Protein AF-A0A534M6B3-F1 (afdb_monomer)

Radius of gyration: 21.17 Å; Cα contacts (8 Å, |Δi|>4): 382; chains: 1; bounding box: 53×39×56 Å

Solvent-accessible surface area (backbone atoms only — not comparable to full-atom values): 13184 Å² total; per-residue (Å²): 133,86,75,74,69,37,34,50,66,56,49,14,69,74,69,74,45,57,53,71,58,40,48,52,49,54,53,49,34,41,75,68,52,32,29,38,77,79,41,63,92,77,74,75,38,21,39,31,67,26,76,58,22,45,50,52,47,42,51,44,57,74,76,35,62,90,62,85,65,75,51,28,28,32,27,44,58,58,50,44,52,33,50,50,38,28,72,78,66,36,57,68,60,22,43,52,37,36,43,72,40,74,40,61,71,92,75,67,43,49,85,38,81,38,58,37,68,39,55,52,47,31,46,52,49,48,34,74,72,72,35,86,83,79,32,56,54,42,15,51,48,27,23,71,42,30,72,72,38,66,55,50,42,59,54,62,73,64,76,63,57,67,66,60,52,48,65,46,38,44,69,36,46,63,72,44,26,82,51,48,46,60,46,62,50,74,52,97,52,35,32,45,36,35,40,29,82,57,94,81,46,72,54,56,53,27,29,50,50,12,32,56,48,15,48,35,53,75,69,73,46,69,66,51,70,46,80,76,38,38,49,94,77,72,39,89,27,37,25,35,38,39,39,87

Secondary structure (DSSP, 8-state):
-PPPPB-HHHHHHHHT--HHHHHHHHHHHHHTTSEEEEE-SSSS-EEEE-HHHHHHHHHHHHSSTT-----EEEHHHHHHHHHHHHHHS-HHHHHHHHHHTT--GGG--SS-EEEHHHHHHHHHHHHHHH--SSSHHHHHHHHHHGGG-HHHHHHHTT---HHHHHHTHHHHHHHHBSSSEEEEEEETTEEEEEEESS---HHHHHHHHHHHHHHHHHTT---EEEE---GGGT-SSEEEEEE-

Structure (mmCIF, N/CA/C/O backbone):
data_AF-A0A534M6B3-F1
#
_entry.id   AF-A0A534M6B3-F1
#
loop_
_atom_site.group_PDB
_atom_site.id
_atom_site.type_symbol
_atom_site.label_atom_id
_atom_site.label_alt_id
_atom_site.label_comp_id
_atom_site.label_asym_id
_atom_site.label_entity_id
_atom_site.label_seq_id
_atom_site.pdbx_PDB_ins_code
_atom_site.Cartn_x
_atom_site.Cartn_y
_atom_site.Cartn_z
_atom_site.occupancy
_atom_site.B_iso_or_equiv
_atom_site.auth_seq_id
_atom_site.auth_comp_id
_atom_site.auth_asym_id
_atom_site.auth_atom_id
_atom_site.pdbx_PDB_model_num
ATOM 1 N N . MET A 1 1 ? 3.668 -14.394 -32.324 1.00 55.78 1 MET A N 1
ATOM 2 C CA . MET A 1 1 ? 4.994 -14.707 -32.906 1.00 55.78 1 MET A CA 1
ATOM 3 C C . MET A 1 1 ? 5.994 -13.650 -32.455 1.00 55.78 1 MET A C 1
ATOM 5 O O . MET A 1 1 ? 5.747 -12.472 -32.694 1.00 55.78 1 MET A O 1
ATOM 9 N N . ILE A 1 2 ? 7.081 -14.044 -31.784 1.00 61.91 2 ILE A N 1
ATOM 10 C CA . ILE A 1 2 ? 8.147 -13.111 -31.384 1.00 61.91 2 ILE A CA 1
ATOM 11 C C . ILE A 1 2 ? 8.989 -12.802 -32.629 1.00 61.91 2 ILE A C 1
ATOM 13 O O . ILE A 1 2 ? 9.503 -13.733 -33.251 1.00 61.91 2 ILE A O 1
ATOM 17 N N . PRO A 1 3 ? 9.111 -11.532 -33.047 1.00 67.06 3 PRO A N 1
ATOM 18 C CA . PRO A 1 3 ? 9.899 -11.189 -34.221 1.00 67.06 3 PRO A CA 1
ATOM 19 C C . PRO A 1 3 ? 11.386 -11.500 -33.991 1.00 67.06 3 PRO A C 1
ATOM 21 O O . PRO A 1 3 ? 11.904 -11.314 -32.892 1.00 67.06 3 PRO A O 1
ATOM 24 N N . GLY A 1 4 ? 12.077 -11.935 -35.051 1.00 78.06 4 GLY A N 1
ATOM 25 C CA . GLY A 1 4 ? 13.521 -12.198 -35.017 1.00 78.06 4 GLY A CA 1
ATOM 26 C C . GLY A 1 4 ? 14.361 -10.966 -34.638 1.00 78.06 4 GLY A C 1
ATOM 27 O O . GLY A 1 4 ? 13.822 -9.856 -34.583 1.00 78.06 4 GLY A O 1
ATOM 28 N N . PRO A 1 5 ? 15.678 -11.136 -34.411 1.00 88.31 5 PRO A N 1
ATOM 29 C CA . PRO A 1 5 ? 16.528 -10.145 -33.751 1.00 88.31 5 PRO A CA 1
ATOM 30 C C . PRO A 1 5 ? 16.392 -8.724 -34.320 1.00 88.31 5 PRO A C 1
ATOM 32 O O . PRO A 1 5 ? 16.422 -8.522 -35.537 1.00 88.31 5 PRO A O 1
ATOM 35 N N . LYS A 1 6 ? 16.263 -7.721 -33.441 1.00 89.50 6 LYS A N 1
ATOM 36 C CA . LYS A 1 6 ? 16.068 -6.309 -33.819 1.00 89.50 6 LYS A CA 1
ATOM 37 C C . LYS A 1 6 ? 17.095 -5.387 -33.182 1.00 89.50 6 LYS A C 1
ATOM 39 O O . LYS A 1 6 ? 17.545 -5.588 -32.056 1.00 89.50 6 LYS A O 1
ATOM 44 N N . THR A 1 7 ? 17.418 -4.311 -33.889 1.00 90.38 7 THR A N 1
ATOM 45 C CA . THR A 1 7 ? 18.151 -3.175 -33.321 1.00 90.38 7 THR A CA 1
ATOM 46 C C . THR A 1 7 ? 17.225 -2.288 -32.481 1.00 90.38 7 THR A C 1
ATOM 48 O O . THR A 1 7 ? 16.027 -2.218 -32.771 1.00 90.38 7 THR A O 1
ATOM 51 N N . PRO A 1 8 ? 17.750 -1.517 -31.507 1.00 90.00 8 PRO A N 1
ATOM 52 C CA . PRO A 1 8 ? 16.949 -0.554 -30.748 1.00 90.00 8 PRO A CA 1
ATOM 53 C C . PRO A 1 8 ? 16.168 0.432 -31.632 1.00 90.00 8 PRO A C 1
ATOM 55 O O . PRO A 1 8 ? 15.038 0.780 -31.311 1.00 90.00 8 PRO A O 1
ATOM 58 N N . MET A 1 9 ? 16.731 0.840 -32.776 1.00 89.94 9 MET A N 1
ATOM 59 C CA . MET A 1 9 ? 16.051 1.723 -33.733 1.00 89.94 9 MET A CA 1
ATOM 60 C C . MET A 1 9 ? 14.851 1.041 -34.401 1.00 89.94 9 MET A C 1
ATOM 62 O O . MET A 1 9 ? 13.798 1.651 -34.560 1.00 89.94 9 MET A O 1
ATOM 66 N N . GLN A 1 10 ? 14.990 -0.233 -34.779 1.00 89.56 10 GLN A N 1
ATOM 67 C CA . GLN A 1 10 ? 13.881 -0.999 -35.350 1.00 89.56 10 GLN A CA 1
ATOM 68 C C . GLN A 1 10 ? 12.770 -1.213 -34.318 1.00 89.56 10 GLN A C 1
ATOM 70 O O . GLN A 1 10 ? 11.604 -1.036 -34.655 1.00 89.56 10 GLN A O 1
ATOM 75 N N . VAL A 1 11 ? 13.126 -1.514 -33.064 1.00 88.56 11 VAL A N 1
ATOM 76 C CA . VAL A 1 11 ? 12.157 -1.645 -31.964 1.00 88.56 11 VAL A CA 1
ATOM 77 C C . VAL A 1 11 ? 11.442 -0.316 -31.710 1.00 88.56 11 VAL A C 1
ATOM 79 O O . VAL A 1 11 ? 10.218 -0.296 -31.627 1.00 88.56 11 VAL A O 1
ATOM 82 N N . ALA A 1 12 ? 12.167 0.805 -31.659 1.00 88.31 12 ALA A N 1
ATOM 83 C CA . ALA A 1 12 ? 11.584 2.143 -31.526 1.00 88.31 12 ALA A CA 1
ATOM 84 C C . ALA A 1 12 ? 10.581 2.446 -32.645 1.00 88.31 12 ALA A C 1
ATOM 86 O O . ALA A 1 12 ? 9.448 2.833 -32.374 1.00 88.31 12 ALA A O 1
ATOM 87 N N . LYS A 1 13 ? 10.957 2.177 -33.903 1.00 89.69 13 LYS A N 1
ATOM 88 C CA . LYS A 1 13 ? 10.075 2.387 -35.058 1.00 89.69 13 LYS A CA 1
ATOM 89 C C . LYS A 1 13 ? 8.815 1.519 -34.996 1.00 89.69 13 LYS A C 1
ATOM 91 O O . LYS A 1 13 ? 7.746 1.990 -35.357 1.00 89.69 13 LYS A O 1
ATOM 96 N N . GLN A 1 14 ? 8.939 0.266 -34.562 1.00 85.81 14 GLN A N 1
ATOM 97 C CA . GLN A 1 14 ? 7.811 -0.669 -34.487 1.00 85.81 14 GLN A CA 1
ATOM 98 C C . GLN A 1 14 ? 6.872 -0.395 -33.307 1.00 85.81 14 GLN A C 1
ATOM 100 O O . GLN A 1 14 ? 5.679 -0.643 -33.416 1.00 85.81 14 GLN A O 1
ATOM 105 N N . THR A 1 15 ? 7.399 0.102 -32.189 1.00 82.62 15 THR A N 1
ATOM 106 C CA . THR A 1 15 ? 6.622 0.345 -30.962 1.00 82.62 15 THR A CA 1
ATOM 107 C C . THR A 1 15 ? 6.121 1.785 -30.841 1.00 82.62 15 THR A C 1
ATOM 109 O O . THR A 1 15 ? 5.315 2.071 -29.963 1.00 82.62 15 THR A O 1
ATOM 112 N N . GLY A 1 16 ? 6.620 2.709 -31.670 1.00 85.38 16 GLY A N 1
ATOM 113 C CA . GLY A 1 16 ? 6.372 4.148 -31.524 1.00 85.38 16 GLY A CA 1
ATOM 114 C C . GLY A 1 16 ? 7.080 4.779 -30.317 1.00 85.38 16 GLY A C 1
ATOM 115 O O . GLY A 1 16 ? 6.865 5.951 -30.023 1.00 85.38 16 GLY A O 1
ATOM 116 N N . LEU A 1 17 ? 7.929 4.030 -29.604 1.00 84.81 17 LEU A N 1
ATOM 117 C CA . LEU A 1 17 ? 8.641 4.520 -28.426 1.00 84.81 17 LEU A CA 1
ATOM 118 C C . LEU A 1 17 ? 9.899 5.304 -28.813 1.00 84.81 17 LEU A C 1
ATOM 120 O O . LEU A 1 17 ? 10.634 4.938 -29.730 1.00 84.81 17 LEU A O 1
ATOM 124 N N . HIS A 1 18 ? 10.219 6.342 -28.037 1.00 89.12 18 HIS A N 1
ATOM 125 C CA . HIS A 1 18 ? 11.474 7.073 -28.197 1.00 89.12 18 HIS A CA 1
ATOM 126 C C . HIS A 1 18 ? 12.699 6.175 -27.944 1.00 89.12 18 HIS A C 1
ATOM 128 O O . HIS A 1 18 ? 12.762 5.420 -26.970 1.00 89.12 18 HIS A O 1
ATOM 134 N N . LEU A 1 19 ? 13.724 6.314 -28.792 1.00 87.31 19 LEU A N 1
ATOM 135 C CA . LEU A 1 19 ? 14.941 5.495 -28.760 1.00 87.31 19 LEU A CA 1
ATOM 136 C C . LEU A 1 19 ? 15.653 5.437 -27.387 1.00 87.31 19 LEU A C 1
ATOM 138 O O . LEU A 1 19 ? 16.121 4.352 -27.022 1.00 87.31 19 LEU A O 1
ATOM 142 N N . PRO A 1 20 ? 15.739 6.527 -26.593 1.00 88.88 20 PRO A N 1
ATOM 143 C CA . PRO A 1 20 ? 16.308 6.462 -25.247 1.00 88.88 20 PRO A CA 1
ATOM 144 C C . PRO A 1 20 ? 15.525 5.543 -24.300 1.00 88.88 20 PRO A C 1
ATOM 146 O O . PRO A 1 20 ? 16.139 4.807 -23.527 1.00 88.88 20 PRO A O 1
ATOM 149 N N . HIS A 1 21 ? 14.189 5.533 -24.384 1.00 81.19 21 HIS A N 1
ATOM 150 C CA . HIS A 1 21 ? 13.347 4.635 -23.588 1.00 81.19 21 HIS A CA 1
ATOM 151 C C . HIS A 1 21 ? 13.562 3.188 -24.007 1.00 81.19 21 HIS A C 1
ATOM 153 O O . HIS A 1 21 ? 13.855 2.351 -23.160 1.00 81.19 21 HIS A O 1
ATOM 159 N N . VAL A 1 22 ? 13.552 2.916 -25.314 1.00 88.69 22 VAL A N 1
ATOM 160 C CA . VAL A 1 22 ? 13.826 1.575 -25.848 1.00 88.69 22 VAL A CA 1
ATOM 161 C C . VAL A 1 22 ? 15.192 1.065 -25.396 1.00 88.69 22 VAL A C 1
ATOM 163 O O . VAL A 1 22 ? 15.312 -0.063 -24.930 1.00 88.69 22 VAL A O 1
ATOM 166 N N . SER A 1 23 ? 16.225 1.905 -25.461 1.00 88.56 23 SER A N 1
ATOM 167 C CA . SER A 1 23 ? 17.580 1.525 -25.043 1.00 88.56 23 SER A CA 1
ATOM 168 C C . SER A 1 23 ? 17.660 1.218 -23.545 1.00 88.56 23 SER A C 1
ATOM 170 O O . SER A 1 23 ? 18.312 0.250 -23.146 1.00 88.56 23 SER A O 1
ATOM 172 N N . ARG A 1 24 ? 16.976 2.012 -22.709 1.00 85.75 24 ARG A N 1
ATOM 173 C CA . ARG A 1 24 ? 16.903 1.797 -21.258 1.00 85.75 24 ARG A CA 1
ATOM 174 C C . ARG A 1 24 ? 16.163 0.502 -20.926 1.00 85.75 24 ARG A C 1
ATOM 176 O O . ARG A 1 24 ? 16.678 -0.296 -20.144 1.00 85.75 24 ARG A O 1
ATOM 183 N N . THR A 1 25 ? 15.011 0.278 -21.552 1.00 88.44 25 THR A N 1
ATOM 184 C CA . THR A 1 25 ? 14.187 -0.920 -21.365 1.00 88.44 25 THR A CA 1
ATOM 185 C C . THR A 1 25 ? 14.919 -2.176 -21.827 1.00 88.44 25 THR A C 1
ATOM 187 O O . THR A 1 25 ? 14.999 -3.131 -21.067 1.00 88.44 25 THR A O 1
ATOM 190 N N . LEU A 1 26 ? 15.559 -2.171 -23.001 1.00 90.81 26 LEU A N 1
ATOM 191 C CA . LEU A 1 26 ? 16.388 -3.297 -23.453 1.00 90.81 26 LEU A CA 1
ATOM 192 C C . LEU A 1 26 ? 17.549 -3.580 -22.490 1.00 90.81 26 LEU A C 1
ATOM 194 O O . LEU A 1 26 ? 17.908 -4.732 -22.271 1.00 90.81 26 LEU A O 1
ATOM 198 N N . GLY A 1 27 ? 18.128 -2.541 -21.882 1.00 89.00 27 GLY A N 1
ATOM 199 C CA . GLY A 1 27 ? 19.133 -2.701 -20.834 1.00 89.00 27 GLY A CA 1
ATOM 200 C C . GLY A 1 27 ? 18.586 -3.355 -19.563 1.00 89.00 27 GLY A C 1
ATOM 201 O O . GLY A 1 27 ? 19.293 -4.147 -18.949 1.00 89.00 27 GLY A O 1
ATOM 202 N N . GLN A 1 28 ? 17.352 -3.036 -19.167 1.00 88.44 28 GLN A N 1
ATOM 203 C CA . GLN A 1 28 ? 16.672 -3.668 -18.032 1.00 88.44 28 GLN A CA 1
ATOM 204 C C . GLN A 1 28 ? 16.336 -5.129 -18.328 1.00 88.44 28 GLN A C 1
ATOM 206 O O . GLN A 1 28 ? 16.726 -5.993 -17.554 1.00 88.44 28 GLN A O 1
ATOM 211 N N . LEU A 1 29 ? 15.704 -5.399 -19.472 1.00 92.00 29 LEU A N 1
ATOM 212 C CA . LEU A 1 29 ? 15.313 -6.749 -19.886 1.00 92.00 29 LEU A CA 1
ATOM 213 C C . LEU A 1 29 ? 16.516 -7.684 -20.039 1.00 92.00 29 LEU A C 1
ATOM 215 O O . LEU A 1 29 ? 16.421 -8.865 -19.727 1.00 92.00 29 LEU A O 1
ATOM 219 N N . LEU A 1 30 ? 17.661 -7.147 -20.468 1.00 91.25 30 LEU A N 1
ATOM 220 C CA . LEU A 1 30 ? 18.905 -7.906 -20.535 1.00 91.25 30 LEU A CA 1
ATOM 221 C C . LEU A 1 30 ? 19.492 -8.226 -19.156 1.00 91.25 30 LEU A C 1
ATOM 223 O O . LEU A 1 30 ? 20.091 -9.277 -18.983 1.00 91.25 30 LEU A O 1
ATOM 227 N N . ARG A 1 31 ? 19.316 -7.350 -18.159 1.00 89.44 31 ARG A N 1
ATOM 228 C CA . ARG A 1 31 ? 19.729 -7.647 -16.774 1.00 89.44 31 ARG A CA 1
ATOM 229 C C . ARG A 1 31 ? 18.839 -8.685 -16.102 1.00 89.44 31 ARG A C 1
ATOM 231 O O . ARG A 1 31 ? 19.291 -9.337 -15.173 1.00 89.44 31 ARG A O 1
ATOM 238 N N . THR A 1 32 ? 17.594 -8.809 -16.547 1.00 86.31 32 THR A N 1
ATOM 239 C CA . THR A 1 32 ? 16.632 -9.791 -16.034 1.00 86.31 32 THR A CA 1
ATOM 240 C C . THR A 1 32 ? 16.569 -11.054 -16.889 1.00 86.31 32 THR A C 1
ATOM 242 O O . THR A 1 32 ? 15.623 -11.817 -16.748 1.00 86.31 32 THR A O 1
ATOM 245 N N . ASP A 1 33 ? 17.520 -11.240 -17.811 1.00 90.75 33 ASP A N 1
ATOM 246 C CA . ASP A 1 33 ? 17.608 -12.400 -18.705 1.00 90.75 33 ASP A CA 1
ATOM 247 C C . ASP A 1 33 ? 16.346 -12.657 -19.551 1.00 90.75 33 ASP A C 1
ATOM 249 O O . ASP A 1 33 ? 16.063 -13.774 -19.964 1.00 90.75 33 ASP A O 1
ATOM 253 N N . LEU A 1 34 ? 15.562 -11.613 -19.837 1.00 89.81 34 LEU A N 1
ATOM 254 C CA . LEU A 1 34 ? 14.376 -11.690 -20.703 1.00 89.81 34 LEU A CA 1
ATOM 255 C C . LEU A 1 34 ? 14.714 -11.404 -22.170 1.00 89.81 34 LEU A C 1
ATOM 257 O O . LEU A 1 34 ? 13.947 -11.720 -23.078 1.00 89.81 34 LEU A O 1
ATOM 261 N N . VAL A 1 35 ? 15.851 -10.760 -22.415 1.00 92.19 35 VAL A N 1
ATOM 262 C CA . VAL A 1 35 ? 16.344 -10.426 -23.750 1.00 92.19 35 VAL A CA 1
ATOM 263 C C . VAL A 1 35 ? 17.848 -10.649 -23.779 1.00 92.19 35 VAL A C 1
ATOM 265 O O . VAL A 1 35 ? 18.567 -10.196 -22.894 1.00 92.19 35 VAL A O 1
ATOM 268 N N . GLU A 1 36 ? 18.340 -11.258 -24.844 1.00 91.19 36 GLU A N 1
ATOM 269 C CA . GLU A 1 36 ? 19.759 -11.503 -25.069 1.00 91.19 36 GLU A CA 1
ATOM 270 C C . GLU A 1 36 ? 20.314 -10.648 -26.213 1.00 91.19 36 GLU A C 1
ATOM 272 O O . GLU A 1 36 ? 19.589 -10.156 -27.086 1.00 91.19 36 GLU A O 1
ATOM 277 N N . ARG A 1 37 ? 21.636 -10.449 -26.204 1.00 89.56 37 ARG A N 1
ATOM 278 C CA . ARG A 1 37 ? 22.361 -9.838 -27.324 1.00 89.56 37 ARG A CA 1
ATOM 279 C C . ARG A 1 37 ? 22.837 -10.939 -28.250 1.00 89.56 37 ARG A C 1
ATOM 281 O O . ARG A 1 37 ? 23.732 -11.691 -27.890 1.00 89.56 37 ARG A O 1
ATOM 288 N N . VAL A 1 38 ? 22.294 -10.958 -29.458 1.00 84.38 38 VAL A N 1
ATOM 289 C CA . VAL A 1 38 ? 22.609 -11.989 -30.455 1.00 84.38 38 VAL A CA 1
ATOM 290 C C . VAL A 1 38 ? 23.781 -11.565 -31.346 1.00 84.38 38 VAL A C 1
ATOM 292 O O . VAL A 1 38 ? 24.495 -12.408 -31.875 1.00 84.38 38 VAL A O 1
ATOM 295 N N . ALA A 1 39 ? 24.022 -10.254 -31.504 1.00 74.69 39 ALA A N 1
ATOM 296 C CA . ALA A 1 39 ? 25.175 -9.746 -32.253 1.00 74.69 39 ALA A CA 1
ATOM 297 C C . ALA A 1 39 ? 25.536 -8.281 -31.931 1.00 74.69 39 ALA A C 1
ATOM 299 O O . ALA A 1 39 ? 24.681 -7.480 -31.539 1.00 74.69 39 ALA A O 1
ATOM 300 N N . GLY A 1 40 ? 26.801 -7.923 -32.201 1.00 63.38 40 GLY A N 1
ATOM 301 C CA . GLY A 1 40 ? 27.324 -6.550 -32.237 1.00 63.38 40 GLY 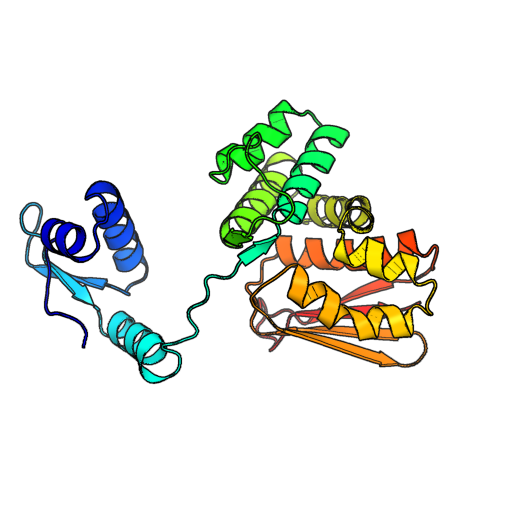A CA 1
ATOM 302 C C . GLY A 1 40 ? 27.816 -5.994 -30.890 1.00 63.38 40 GLY A C 1
ATOM 303 O O . GLY A 1 40 ? 27.194 -6.186 -29.849 1.00 63.38 40 GLY A O 1
ATOM 304 N N . GLN A 1 41 ? 28.927 -5.240 -30.900 1.00 56.97 41 GLN A N 1
ATOM 305 C CA . GLN A 1 41 ? 29.516 -4.678 -29.671 1.00 56.97 41 GLN A CA 1
ATOM 306 C C . GLN A 1 41 ? 28.994 -3.273 -29.299 1.00 56.97 41 GLN A C 1
ATOM 308 O O . GLN A 1 41 ? 28.759 -2.993 -28.117 1.00 56.97 41 GLN A O 1
ATOM 313 N N . ARG A 1 42 ? 28.744 -2.371 -30.268 1.00 56.53 42 ARG A N 1
ATOM 314 C CA . ARG A 1 42 ? 28.377 -0.962 -29.968 1.00 56.53 42 ARG A CA 1
ATOM 315 C C . ARG A 1 42 ? 27.357 -0.333 -30.930 1.00 56.53 42 ARG A C 1
ATOM 317 O O . ARG A 1 42 ? 26.297 0.084 -30.473 1.00 56.53 42 ARG A O 1
ATOM 324 N N . ARG A 1 43 ? 27.622 -0.309 -32.241 1.00 56.34 43 ARG A N 1
ATOM 325 C CA . ARG A 1 43 ? 26.649 0.052 -33.297 1.00 56.34 43 ARG A CA 1
ATOM 326 C C . ARG A 1 43 ? 26.067 -1.234 -33.891 1.00 56.34 43 ARG A C 1
ATOM 328 O O . ARG A 1 43 ? 26.806 -2.194 -34.066 1.00 56.34 43 ARG A O 1
ATOM 335 N N . GLY A 1 44 ? 24.760 -1.265 -34.158 1.00 65.62 44 GLY A N 1
ATOM 336 C CA . GLY A 1 44 ? 24.100 -2.452 -34.723 1.00 65.62 44 GLY A CA 1
ATOM 337 C C . GLY A 1 44 ? 23.855 -3.594 -33.729 1.00 65.62 44 GLY A C 1
ATOM 338 O O . GLY A 1 44 ? 23.780 -4.741 -34.150 1.00 65.62 44 GLY A O 1
ATOM 339 N N . ARG A 1 45 ? 23.738 -3.303 -32.421 1.00 82.31 45 ARG A N 1
ATOM 340 C CA . ARG A 1 45 ? 23.370 -4.323 -31.422 1.00 82.31 45 ARG A CA 1
ATOM 341 C C . ARG A 1 45 ? 22.021 -4.935 -31.775 1.00 82.31 45 ARG A C 1
ATOM 343 O O . ARG A 1 45 ? 21.041 -4.197 -31.888 1.00 82.31 45 ARG A O 1
ATOM 350 N N . LEU A 1 46 ? 21.992 -6.253 -31.913 1.00 88.19 46 LEU A N 1
ATOM 351 C CA . LEU A 1 46 ? 20.777 -7.020 -32.145 1.00 88.19 46 LEU A CA 1
ATOM 352 C C . LEU A 1 46 ? 20.337 -7.682 -30.847 1.00 88.19 46 LEU A C 1
ATOM 354 O O . LEU A 1 46 ? 21.124 -8.355 -30.181 1.00 88.19 46 LEU A O 1
ATOM 358 N N . TYR A 1 47 ? 19.074 -7.465 -30.513 1.00 89.88 47 TYR A N 1
ATOM 359 C CA . TYR A 1 47 ? 18.416 -8.012 -29.342 1.00 89.88 47 TYR A CA 1
ATOM 360 C C . TYR A 1 47 ? 17.357 -9.017 -29.787 1.00 89.88 47 TYR A C 1
ATOM 362 O O . TYR A 1 47 ? 16.617 -8.742 -30.736 1.00 89.88 47 TYR A O 1
ATOM 370 N N . ALA A 1 48 ? 17.280 -10.152 -29.100 1.00 90.81 48 ALA A N 1
ATOM 371 C CA . ALA A 1 48 ? 16.216 -11.139 -29.258 1.00 90.81 48 ALA A CA 1
ATOM 372 C C . ALA A 1 48 ? 15.711 -11.591 -27.887 1.00 90.81 48 ALA A C 1
ATOM 374 O O . ALA A 1 48 ? 16.396 -11.408 -26.884 1.00 90.81 48 ALA A O 1
ATOM 375 N N . ALA A 1 49 ? 14.506 -12.156 -27.834 1.00 89.56 49 ALA A N 1
ATOM 376 C CA . ALA A 1 49 ? 14.027 -12.787 -26.611 1.00 89.56 49 ALA A CA 1
ATOM 377 C C . ALA A 1 49 ? 14.879 -14.030 -26.312 1.00 89.56 49 ALA A C 1
ATOM 379 O O . ALA A 1 49 ? 15.015 -14.894 -27.181 1.00 89.56 49 ALA A O 1
ATOM 380 N N . SER A 1 50 ?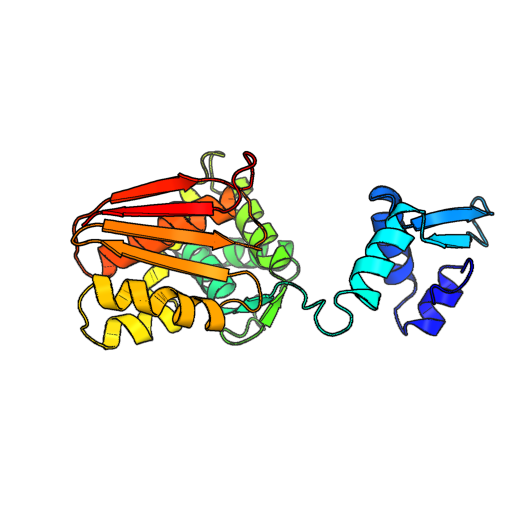 15.417 -14.104 -25.094 1.00 91.00 50 SER A N 1
ATOM 381 C CA . SER A 1 50 ? 16.086 -15.302 -24.570 1.00 91.00 50 SER A CA 1
ATOM 382 C C . SER A 1 50 ? 15.083 -16.450 -24.413 1.00 91.00 50 SER A C 1
ATOM 384 O O . SER A 1 50 ? 13.876 -16.237 -24.521 1.00 91.00 50 SER A O 1
ATOM 386 N N . THR A 1 51 ? 15.537 -17.657 -24.073 1.00 88.31 51 THR A N 1
ATOM 387 C CA . THR A 1 51 ? 14.635 -18.778 -23.745 1.00 88.31 51 THR A CA 1
ATOM 388 C C . THR A 1 51 ? 13.640 -18.413 -22.638 1.00 88.31 51 THR A C 1
ATOM 390 O O . THR A 1 51 ? 12.444 -18.664 -22.780 1.00 88.31 51 THR A O 1
ATOM 393 N N . LEU A 1 52 ? 14.099 -17.746 -21.570 1.00 88.56 52 LEU A N 1
ATOM 394 C CA . LEU A 1 52 ? 13.221 -17.250 -20.506 1.00 88.56 52 LEU A CA 1
ATOM 395 C C . LEU A 1 52 ? 12.264 -16.172 -21.029 1.00 88.56 52 LEU A C 1
ATOM 397 O O . LEU A 1 52 ? 11.075 -16.209 -20.730 1.00 88.56 52 LEU A O 1
ATOM 401 N N . GLY A 1 53 ? 12.749 -15.240 -21.849 1.00 87.56 53 GLY A N 1
ATOM 402 C CA . GLY A 1 53 ? 11.918 -14.220 -22.484 1.00 87.56 53 GLY A CA 1
ATOM 403 C C . GLY A 1 53 ? 10.834 -14.799 -23.391 1.00 87.56 53 GLY A C 1
ATOM 404 O O . GLY A 1 53 ? 9.712 -14.298 -23.396 1.00 87.56 53 GLY A O 1
ATOM 405 N N . GLN A 1 54 ? 11.147 -15.866 -24.128 1.00 87.31 54 GLN A N 1
ATOM 406 C CA . GLN A 1 54 ? 10.201 -16.590 -24.972 1.00 87.31 54 GLN A CA 1
ATOM 407 C C . GLN A 1 54 ? 9.167 -17.338 -24.133 1.00 87.31 54 GLN A C 1
ATOM 409 O O . GLN A 1 54 ? 7.986 -17.250 -24.446 1.00 87.31 54 GLN A O 1
ATOM 414 N N . ALA A 1 55 ? 9.577 -17.997 -23.046 1.00 83.25 55 ALA A N 1
ATOM 415 C CA . ALA A 1 55 ? 8.661 -18.660 -22.118 1.00 83.25 55 ALA A CA 1
ATOM 416 C C . ALA A 1 55 ? 7.730 -17.658 -21.414 1.00 83.25 55 ALA A C 1
ATOM 418 O O . ALA A 1 55 ? 6.523 -17.871 -21.353 1.00 83.25 55 ALA A O 1
ATOM 419 N N . VAL A 1 56 ? 8.268 -16.525 -20.946 1.00 81.62 56 VAL A N 1
ATOM 420 C CA . VAL A 1 56 ? 7.482 -15.440 -20.341 1.00 81.62 56 VAL A CA 1
ATOM 421 C C . VAL A 1 56 ? 6.521 -14.846 -21.364 1.00 81.62 56 VAL A C 1
ATOM 423 O O . VAL A 1 56 ? 5.343 -14.691 -21.069 1.00 81.62 56 VAL A O 1
ATOM 426 N N . PHE A 1 57 ? 6.983 -14.542 -22.578 1.00 79.50 57 PHE A N 1
ATOM 427 C CA . PHE A 1 57 ? 6.104 -14.038 -23.629 1.00 79.50 57 PHE A CA 1
ATOM 428 C C . PHE A 1 57 ? 5.040 -15.065 -24.023 1.00 79.50 57 PHE A C 1
ATOM 430 O O . PHE A 1 57 ? 3.894 -14.676 -24.190 1.00 79.50 57 PHE A O 1
ATOM 437 N N . GLY A 1 58 ? 5.387 -16.348 -24.134 1.00 75.81 58 GLY A N 1
ATOM 438 C CA . GLY A 1 58 ? 4.449 -17.442 -24.390 1.00 75.81 58 GLY A CA 1
ATOM 439 C C . GLY A 1 58 ? 3.377 -17.522 -23.307 1.00 75.81 58 GLY A C 1
ATOM 440 O O . GLY A 1 58 ? 2.199 -17.429 -23.620 1.00 75.81 58 GLY A O 1
ATOM 441 N N . GLY A 1 59 ? 3.757 -17.527 -22.028 1.00 68.75 59 GLY A N 1
ATOM 442 C CA . GLY A 1 59 ? 2.792 -17.483 -20.922 1.00 68.75 59 GLY A CA 1
ATOM 443 C C . GLY A 1 59 ? 1.924 -16.217 -20.923 1.00 68.75 59 GLY A C 1
ATOM 444 O O . GLY A 1 59 ? 0.731 -16.264 -20.630 1.00 68.75 59 GLY A O 1
ATOM 445 N N . LEU A 1 60 ? 2.483 -15.065 -21.306 1.00 68.75 60 LEU A N 1
ATOM 446 C CA . LEU A 1 60 ? 1.722 -13.815 -21.401 1.00 68.75 60 LEU A CA 1
ATOM 447 C C . LEU A 1 60 ? 0.799 -13.768 -22.629 1.00 68.75 60 LEU A C 1
ATOM 449 O O . LEU A 1 60 ? -0.274 -13.184 -22.535 1.00 68.75 60 LEU A O 1
ATOM 453 N N . ALA A 1 61 ? 1.200 -14.347 -23.762 1.00 66.31 61 ALA A N 1
ATOM 454 C CA . ALA A 1 61 ? 0.502 -14.247 -25.043 1.00 66.31 61 ALA A CA 1
ATOM 455 C C . ALA A 1 61 ? -0.466 -15.411 -25.307 1.00 66.31 61 ALA A C 1
ATOM 457 O O . ALA A 1 61 ? -1.508 -15.190 -25.916 1.00 66.31 61 ALA A O 1
ATOM 458 N N . GLU A 1 62 ? -0.139 -16.625 -24.861 1.00 60.16 62 GLU A N 1
ATOM 459 C CA . GLU A 1 62 ? -0.89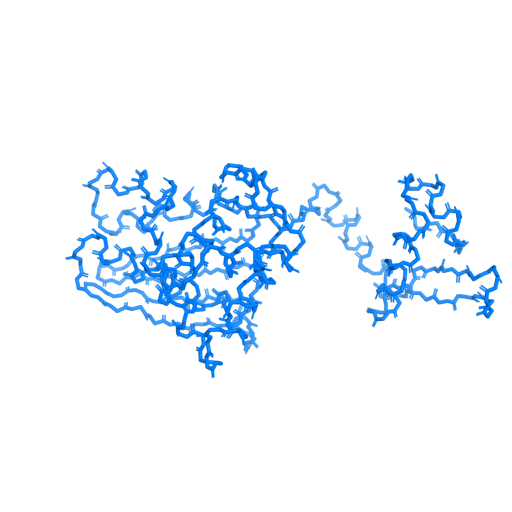7 -17.856 -25.130 1.00 60.16 62 GLU A CA 1
ATOM 460 C C . GLU A 1 62 ? -1.826 -18.233 -23.968 1.00 60.16 62 GLU A C 1
ATOM 462 O O . GLU A 1 62 ? -2.938 -18.691 -24.213 1.00 60.16 62 GLU A O 1
ATOM 467 N N . GLU A 1 63 ? -1.441 -17.974 -22.712 1.00 55.06 63 GLU A N 1
ATOM 468 C CA . GLU A 1 63 ? -2.278 -18.323 -21.549 1.00 55.06 63 GLU A CA 1
ATOM 469 C C . GLU A 1 63 ? -3.091 -17.136 -21.001 1.00 55.06 63 GLU A C 1
ATOM 471 O O . GLU A 1 63 ? -4.087 -17.331 -20.299 1.00 55.06 63 GLU A O 1
ATOM 476 N N . ARG A 1 64 ? -2.675 -15.888 -21.277 1.00 53.78 64 ARG A N 1
ATOM 477 C CA . ARG A 1 64 ? -3.229 -14.674 -20.634 1.00 53.78 64 ARG A CA 1
ATOM 478 C C . ARG A 1 64 ? -3.242 -13.421 -21.522 1.00 53.78 64 ARG A C 1
ATOM 480 O O . ARG A 1 64 ? -3.234 -12.309 -20.986 1.00 53.78 64 ARG A O 1
ATOM 487 N N . GLY A 1 65 ? -3.301 -13.590 -22.848 1.00 44.44 65 GLY A N 1
ATOM 488 C CA . GLY A 1 65 ? -3.158 -12.517 -23.851 1.00 44.44 65 GLY A CA 1
ATOM 489 C C . GLY A 1 65 ? -4.023 -11.268 -23.625 1.00 44.44 65 GLY A C 1
ATOM 490 O O . GLY A 1 65 ? -3.599 -10.162 -23.956 1.00 44.44 65 GLY A O 1
ATOM 491 N N . ASP A 1 66 ? -5.166 -11.415 -22.951 1.00 50.00 66 ASP A N 1
ATOM 492 C CA . ASP A 1 66 ? -6.129 -10.333 -22.713 1.00 50.00 66 ASP A CA 1
ATOM 493 C C . ASP A 1 66 ? -5.979 -9.649 -21.333 1.00 50.00 66 ASP A C 1
ATOM 495 O O . ASP A 1 66 ? -6.752 -8.752 -20.993 1.00 50.00 66 ASP A O 1
ATOM 499 N N . ARG A 1 67 ? -5.029 -10.084 -20.485 1.00 50.91 67 ARG A N 1
ATOM 500 C CA . ARG A 1 67 ? -4.981 -9.730 -19.047 1.00 50.91 67 ARG A CA 1
ATOM 501 C C . ARG A 1 67 ? -3.599 -9.414 -18.472 1.00 50.91 67 ARG A C 1
ATOM 503 O O . ARG A 1 67 ? -3.428 -9.475 -17.253 1.00 50.91 67 ARG A O 1
ATOM 510 N N . VAL A 1 68 ? -2.622 -8.983 -19.272 1.00 54.09 68 VAL A N 1
ATOM 511 C CA . VAL A 1 68 ? -1.432 -8.309 -18.706 1.00 54.09 68 VAL A CA 1
ATOM 512 C C . VAL A 1 68 ? -1.817 -6.890 -18.285 1.00 54.09 68 VAL A C 1
ATOM 514 O O . VAL A 1 68 ? -1.419 -5.887 -18.872 1.00 54.09 68 VAL A O 1
ATOM 517 N N . VAL A 1 69 ? -2.665 -6.809 -17.266 1.00 62.06 69 VAL A N 1
ATOM 518 C CA . VAL A 1 69 ? -3.032 -5.563 -16.618 1.00 62.06 69 VAL A CA 1
ATOM 519 C C . VAL A 1 69 ? -1.865 -5.215 -15.708 1.00 62.06 69 VAL A C 1
ATOM 521 O O . VAL A 1 69 ? -1.572 -5.941 -14.758 1.00 62.06 69 VAL A O 1
ATOM 524 N N . ALA A 1 70 ? -1.158 -4.127 -16.019 1.00 78.31 70 ALA A N 1
ATOM 525 C CA . ALA A 1 70 ? -0.149 -3.612 -15.106 1.00 78.31 70 ALA A CA 1
ATOM 526 C C . ALA A 1 70 ? -0.817 -3.415 -13.732 1.00 78.31 70 ALA A C 1
ATOM 528 O O . ALA A 1 70 ? -1.889 -2.813 -13.697 1.00 78.31 70 ALA A O 1
ATOM 529 N N . PRO A 1 71 ? -0.246 -3.918 -12.625 1.00 88.69 71 PRO A N 1
ATOM 530 C CA . PRO A 1 71 ? -0.803 -3.689 -11.299 1.00 88.69 71 PRO A CA 1
ATOM 531 C C . PRO A 1 71 ? -0.930 -2.191 -11.043 1.00 88.69 71 PRO A C 1
ATOM 533 O O . PRO A 1 71 ? 0.076 -1.478 -11.075 1.00 88.69 71 PRO A O 1
ATOM 536 N N . MET A 1 72 ? -2.150 -1.715 -10.821 1.00 91.75 72 MET A N 1
ATOM 537 C CA . MET A 1 72 ? -2.466 -0.312 -10.584 1.00 91.75 72 MET A CA 1
ATOM 538 C C . MET A 1 72 ? -3.095 -0.128 -9.209 1.00 91.75 72 MET A C 1
ATOM 540 O O . MET A 1 72 ? -3.746 -1.010 -8.650 1.00 91.75 72 MET A O 1
ATOM 544 N N . ILE A 1 73 ? -2.915 1.074 -8.688 1.00 94.75 73 ILE A N 1
ATOM 545 C CA . ILE A 1 73 ? -3.469 1.554 -7.431 1.00 94.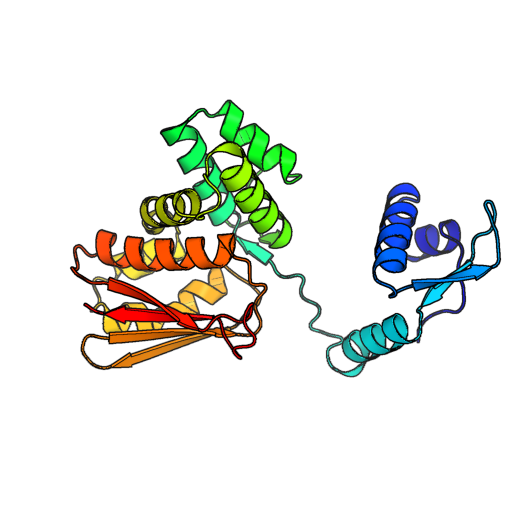75 73 ILE A CA 1
ATOM 546 C C . ILE A 1 73 ? -4.151 2.899 -7.677 1.00 94.75 73 ILE A C 1
ATOM 548 O O . ILE A 1 73 ? -3.730 3.663 -8.555 1.00 94.75 73 ILE A O 1
ATOM 552 N N . ARG A 1 74 ? -5.203 3.204 -6.919 1.00 95.12 74 ARG A N 1
ATOM 553 C CA . ARG A 1 74 ? -5.815 4.536 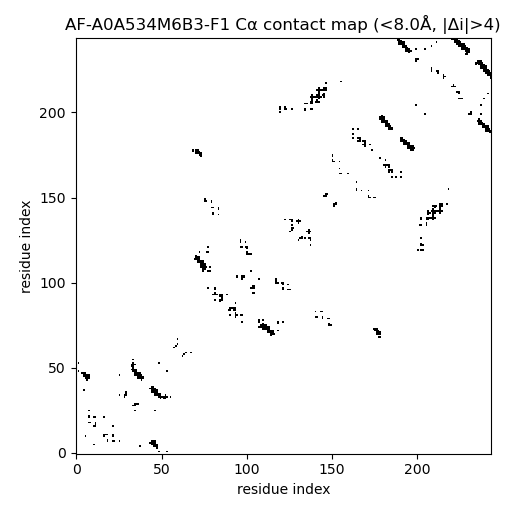-6.945 1.00 95.12 74 ARG A CA 1
ATOM 554 C C . ARG A 1 74 ? -4.872 5.595 -6.387 1.00 95.12 74 ARG A C 1
ATOM 556 O O . ARG A 1 74 ? -4.188 5.377 -5.385 1.00 95.12 74 ARG A O 1
ATOM 563 N N . GLY A 1 75 ? -4.887 6.775 -7.001 1.00 96.06 75 GLY A N 1
ATOM 564 C CA . GLY A 1 75 ? -4.079 7.920 -6.573 1.00 96.06 75 GLY A CA 1
ATOM 565 C C . GLY A 1 75 ? -4.393 8.407 -5.158 1.00 96.06 75 GLY A C 1
ATOM 566 O O . GLY A 1 75 ? -3.547 9.040 -4.534 1.00 96.06 75 GLY A O 1
ATOM 567 N N . ALA A 1 76 ? -5.558 8.055 -4.608 1.00 95.94 76 ALA A N 1
ATOM 568 C CA . ALA A 1 76 ? -5.924 8.306 -3.218 1.00 95.94 76 ALA A CA 1
ATOM 569 C C . ALA A 1 76 ? -4.861 7.795 -2.231 1.00 95.94 76 ALA A C 1
ATOM 571 O O . ALA A 1 76 ? -4.538 8.500 -1.283 1.00 95.94 76 ALA A O 1
ATOM 572 N N . HIS A 1 77 ? -4.247 6.636 -2.489 1.00 96.62 77 HIS A N 1
ATOM 573 C CA . HIS A 1 77 ? -3.168 6.115 -1.646 1.00 96.62 77 HIS A CA 1
ATOM 574 C C . HIS A 1 77 ? -1.947 7.040 -1.634 1.00 96.62 77 HIS A C 1
ATOM 576 O O . HIS A 1 77 ? -1.450 7.402 -0.574 1.00 96.62 77 HIS A O 1
ATOM 582 N N . LEU A 1 78 ? -1.497 7.473 -2.812 1.00 97.50 78 LEU A N 1
ATOM 583 C CA . LEU A 1 78 ? -0.351 8.375 -2.961 1.00 97.50 78 LEU A CA 1
ATOM 584 C C . LEU A 1 78 ? -0.628 9.747 -2.328 1.00 97.50 78 LEU A C 1
ATOM 586 O O . LEU A 1 78 ? 0.257 10.325 -1.702 1.00 97.50 78 LEU A O 1
ATOM 590 N N . ARG A 1 79 ? -1.868 10.241 -2.436 1.00 97.31 79 ARG A N 1
ATOM 591 C CA . ARG A 1 79 ? -2.305 11.477 -1.770 1.00 97.31 79 ARG A CA 1
ATOM 592 C C . ARG A 1 79 ? -2.311 11.342 -0.256 1.00 97.31 79 ARG A C 1
ATOM 594 O O . ARG A 1 79 ? -1.921 12.283 0.417 1.00 97.31 79 ARG A O 1
ATOM 601 N N . ASN A 1 80 ? -2.729 10.195 0.268 1.00 97.38 80 ASN A N 1
ATOM 602 C CA . ASN A 1 80 ? -2.704 9.932 1.702 1.00 97.38 80 ASN A CA 1
ATOM 603 C C . ASN A 1 80 ? -1.261 9.849 2.222 1.00 97.38 80 ASN A C 1
ATOM 605 O O . ASN A 1 80 ? -0.958 10.410 3.268 1.00 97.38 80 ASN A O 1
ATOM 609 N N . TYR A 1 81 ? -0.342 9.234 1.464 1.00 97.94 81 TYR A N 1
ATOM 610 C CA . TYR A 1 81 ? 1.085 9.230 1.818 1.00 97.94 81 TYR A CA 1
ATOM 611 C C . TYR A 1 81 ? 1.644 10.652 1.865 1.00 97.94 81 TYR A C 1
ATOM 613 O O . TYR A 1 81 ? 2.299 11.036 2.830 1.00 97.94 81 TYR A O 1
ATOM 621 N N . HIS A 1 82 ? 1.343 11.446 0.834 1.00 98.06 82 HIS A N 1
ATOM 622 C CA . HIS A 1 82 ? 1.737 12.850 0.764 1.00 98.06 82 HIS A CA 1
ATOM 623 C C . HIS A 1 82 ? 1.161 13.663 1.926 1.00 98.06 82 HIS A C 1
ATOM 625 O O . HIS A 1 82 ? 1.910 14.357 2.609 1.00 98.06 82 HIS A O 1
ATOM 631 N N . HIS A 1 83 ? -0.137 13.516 2.201 1.00 97.88 83 HIS A N 1
ATOM 632 C CA . HIS A 1 83 ? -0.814 14.196 3.299 1.00 97.88 83 HIS A CA 1
ATOM 633 C C . HIS A 1 83 ? -0.145 13.892 4.639 1.00 97.88 83 HIS A C 1
ATOM 635 O O . HIS A 1 83 ? 0.265 14.817 5.338 1.00 97.88 83 HIS A O 1
ATOM 641 N N . TRP A 1 84 ? 0.049 12.611 4.956 1.00 98.38 84 TRP A N 1
ATOM 642 C CA . TRP A 1 84 ? 0.649 12.205 6.219 1.00 98.38 84 TRP A CA 1
ATOM 643 C C . TRP A 1 84 ? 2.078 12.732 6.373 1.00 98.38 84 TRP A C 1
ATOM 645 O O . TRP A 1 84 ? 2.408 13.322 7.401 1.00 98.38 84 TRP A O 1
ATOM 655 N N . VAL A 1 85 ? 2.919 12.599 5.338 1.00 98.44 85 VAL A N 1
ATOM 656 C CA . VAL A 1 85 ? 4.293 13.132 5.361 1.00 98.44 85 VAL A CA 1
ATOM 657 C C . VAL A 1 85 ? 4.284 14.654 5.514 1.00 98.44 85 VAL A C 1
ATOM 659 O O . VAL A 1 85 ? 5.075 15.194 6.285 1.00 98.44 85 VAL A O 1
ATOM 662 N N . SER A 1 86 ? 3.370 15.353 4.840 1.00 98.06 86 SER A N 1
ATOM 663 C CA . SER A 1 86 ? 3.243 16.805 4.952 1.00 98.06 86 SER A CA 1
ATOM 664 C C . SER A 1 86 ? 2.810 17.247 6.348 1.00 98.06 86 SER A C 1
ATOM 666 O O . SER A 1 86 ? 3.236 18.309 6.795 1.00 98.06 86 SER A O 1
ATOM 668 N N . THR A 1 87 ? 1.953 16.475 7.017 1.00 97.88 87 THR A N 1
ATOM 669 C CA . THR A 1 87 ? 1.457 16.785 8.362 1.00 97.88 87 THR A CA 1
ATOM 670 C C . THR A 1 87 ? 2.476 16.451 9.448 1.00 97.88 87 THR A C 1
ATOM 672 O O . THR A 1 87 ? 2.593 17.205 10.409 1.00 97.88 87 THR A O 1
ATOM 675 N N . GLN A 1 88 ? 3.206 15.342 9.317 1.00 97.62 88 GLN A N 1
ATOM 676 C CA . GLN A 1 88 ? 4.189 14.914 10.319 1.00 97.62 88 GLN A CA 1
ATOM 677 C C . GLN A 1 88 ? 5.557 15.583 10.148 1.00 97.62 88 GLN A C 1
ATOM 679 O O . GLN A 1 88 ? 6.297 15.722 11.120 1.00 97.62 88 GLN A O 1
ATOM 684 N N . PHE A 1 89 ? 5.900 15.979 8.922 1.00 96.81 89 PHE A N 1
ATOM 685 C CA . PHE A 1 89 ? 7.190 16.569 8.584 1.00 96.81 89 PHE A CA 1
ATOM 686 C C . PHE A 1 89 ? 6.987 17.901 7.856 1.00 96.81 89 PHE A C 1
ATOM 688 O O . PHE A 1 89 ? 6.728 18.916 8.497 1.00 96.81 89 PHE A O 1
ATOM 695 N N . THR A 1 90 ? 7.111 17.929 6.527 1.00 97.81 90 THR A N 1
ATOM 696 C CA . THR A 1 90 ? 6.942 19.144 5.720 1.00 97.81 90 THR A CA 1
ATOM 697 C C . THR A 1 90 ? 6.334 18.819 4.361 1.00 97.81 90 THR A C 1
ATOM 699 O O . THR A 1 90 ? 6.531 17.726 3.821 1.00 97.81 90 THR A O 1
ATOM 702 N N . SER A 1 91 ? 5.630 19.788 3.770 1.00 97.06 91 SER A N 1
ATOM 703 C CA . SER A 1 91 ? 5.091 19.667 2.409 1.00 97.06 91 SER A CA 1
ATOM 704 C C . SER A 1 91 ? 6.194 19.469 1.368 1.00 97.06 91 SER A C 1
ATOM 706 O O . SER A 1 91 ? 6.064 18.610 0.504 1.00 97.06 91 SER A O 1
ATOM 708 N N . THR A 1 92 ? 7.322 20.177 1.499 1.00 98.19 92 THR A N 1
ATOM 709 C CA . THR A 1 92 ? 8.498 20.001 0.631 1.00 98.19 92 THR A CA 1
ATOM 710 C C . THR A 1 92 ? 8.997 18.562 0.650 1.00 98.19 92 THR A C 1
ATOM 712 O O . THR A 1 92 ? 9.271 17.987 -0.399 1.00 98.19 92 THR A O 1
ATOM 715 N N . ALA A 1 93 ? 9.082 17.950 1.832 1.00 97.81 93 ALA A N 1
ATOM 716 C CA . ALA A 1 93 ? 9.537 16.575 1.923 1.00 97.81 93 ALA A CA 1
ATOM 717 C C . ALA A 1 93 ? 8.518 15.598 1.315 1.00 97.81 93 ALA A C 1
ATOM 719 O O . ALA A 1 93 ? 8.920 14.634 0.669 1.00 97.81 93 ALA A O 1
ATOM 720 N N . ALA A 1 94 ? 7.216 15.860 1.461 1.00 97.88 94 ALA A N 1
ATOM 721 C CA . ALA A 1 94 ? 6.168 15.075 0.812 1.00 97.88 94 ALA A CA 1
ATOM 722 C C . ALA A 1 94 ? 6.235 15.166 -0.726 1.00 97.88 94 ALA A C 1
ATOM 724 O O . ALA A 1 94 ? 6.122 14.144 -1.410 1.00 97.88 94 ALA A O 1
ATOM 725 N N . ASP A 1 95 ? 6.487 16.359 -1.270 1.00 98.25 95 ASP A N 1
ATOM 726 C CA . ASP A 1 95 ? 6.675 16.573 -2.708 1.00 98.25 95 ASP A CA 1
ATOM 727 C C . ASP A 1 95 ? 7.908 15.821 -3.226 1.00 98.25 95 ASP A C 1
ATOM 729 O O . ASP A 1 95 ? 7.829 15.118 -4.234 1.00 98.25 95 ASP A O 1
ATOM 733 N N . GLU A 1 96 ? 9.033 15.892 -2.508 1.00 98.06 96 GLU A N 1
ATOM 734 C CA . GLU A 1 96 ? 10.272 15.185 -2.858 1.00 98.06 96 GLU A CA 1
ATOM 735 C C . GLU A 1 96 ? 10.087 13.659 -2.927 1.00 98.06 96 GLU A C 1
ATOM 737 O O . GLU A 1 96 ? 10.691 13.007 -3.784 1.00 98.06 96 GLU A O 1
ATOM 742 N N . ILE A 1 97 ? 9.241 13.077 -2.067 1.00 97.94 97 ILE A N 1
ATOM 743 C CA . ILE A 1 97 ? 8.905 11.645 -2.122 1.00 97.94 97 ILE A CA 1
ATOM 744 C C . ILE A 1 97 ? 8.192 11.303 -3.436 1.00 97.94 97 ILE A C 1
ATOM 746 O O . ILE A 1 97 ? 8.601 10.364 -4.124 1.00 97.94 97 ILE A O 1
ATOM 750 N N . LEU A 1 98 ? 7.149 12.057 -3.803 1.00 96.19 98 LEU A N 1
ATOM 751 C CA . LEU A 1 98 ? 6.381 11.805 -5.027 1.00 96.19 98 LEU A CA 1
ATOM 752 C C . LEU A 1 98 ? 7.217 12.058 -6.288 1.00 96.19 98 LEU A C 1
ATOM 754 O O . LEU A 1 98 ? 7.230 11.212 -7.184 1.00 96.19 98 LEU A O 1
ATOM 758 N N . ILE A 1 99 ? 7.972 13.160 -6.327 1.00 95.69 99 ILE A N 1
ATOM 759 C CA . ILE A 1 99 ? 8.896 13.486 -7.425 1.00 95.69 99 ILE A CA 1
ATOM 760 C C . ILE A 1 99 ? 9.944 12.385 -7.574 1.00 95.69 99 ILE A C 1
ATOM 762 O O . ILE A 1 99 ? 10.197 11.911 -8.683 1.00 95.69 99 ILE A O 1
ATOM 766 N N . GLY A 1 100 ? 10.508 11.916 -6.458 1.00 88.00 100 GLY A N 1
ATOM 767 C CA . GLY A 1 100 ? 11.449 10.802 -6.437 1.00 88.00 100 GLY A CA 1
ATOM 768 C C . GLY A 1 100 ? 10.860 9.501 -6.990 1.00 88.00 100 GLY A C 1
ATOM 769 O O . GLY A 1 100 ? 11.567 8.751 -7.661 1.00 88.00 100 GLY A O 1
ATOM 770 N N . ALA A 1 101 ? 9.566 9.258 -6.774 1.00 90.56 101 ALA A N 1
ATOM 771 C CA . ALA A 1 101 ? 8.840 8.122 -7.341 1.00 90.56 101 ALA A CA 1
ATOM 772 C C . ALA A 1 101 ? 8.408 8.333 -8.812 1.00 90.56 101 ALA A C 1
ATOM 774 O O . ALA A 1 101 ? 7.835 7.431 -9.430 1.00 90.56 101 ALA A O 1
ATOM 775 N N . GLY A 1 102 ? 8.704 9.498 -9.398 1.00 89.88 102 GLY A N 1
ATOM 776 C CA . GLY A 1 102 ? 8.381 9.841 -10.783 1.00 89.88 102 GLY A CA 1
ATOM 777 C C . GLY A 1 102 ? 6.971 10.400 -10.979 1.00 89.88 102 GLY A C 1
ATOM 778 O O . GLY A 1 102 ? 6.413 10.250 -12.067 1.00 89.88 102 GLY A O 1
ATOM 779 N N . LEU A 1 103 ? 6.387 11.008 -9.945 1.00 92.56 103 LEU A N 1
ATOM 780 C CA . LEU A 1 103 ? 5.087 11.676 -9.994 1.00 92.56 103 LEU A CA 1
ATOM 781 C C . LEU A 1 103 ? 5.224 13.180 -9.794 1.00 92.56 103 LEU A C 1
ATOM 783 O O . LEU A 1 103 ? 6.076 13.649 -9.049 1.00 92.56 103 LEU A O 1
ATOM 787 N N . ASP A 1 104 ? 4.319 13.924 -10.413 1.00 92.94 104 ASP A N 1
ATOM 788 C CA . ASP A 1 104 ? 4.122 15.339 -10.130 1.00 92.94 104 ASP A CA 1
ATOM 789 C C . ASP A 1 104 ? 3.027 15.493 -9.050 1.00 92.94 104 ASP A C 1
ATOM 791 O O . ASP A 1 104 ? 1.883 15.086 -9.285 1.00 92.94 104 ASP A O 1
ATOM 795 N N . PRO A 1 105 ? 3.348 16.059 -7.868 1.00 92.50 105 PRO A N 1
ATOM 796 C CA . PRO A 1 105 ? 2.383 16.262 -6.786 1.00 92.50 105 PRO A CA 1
ATOM 797 C C . PRO A 1 105 ? 1.165 17.097 -7.198 1.00 92.50 105 PRO A C 1
ATOM 799 O O . PRO A 1 105 ? 0.071 16.893 -6.671 1.00 92.50 105 PRO A O 1
ATOM 802 N N . THR A 1 106 ? 1.331 18.024 -8.147 1.00 92.25 106 THR A N 1
ATOM 803 C CA . THR A 1 106 ? 0.289 18.992 -8.525 1.00 92.25 106 THR A CA 1
ATOM 804 C C . THR A 1 106 ? -0.782 18.407 -9.446 1.00 92.25 106 THR A C 1
ATOM 806 O O . THR A 1 106 ? -1.893 18.930 -9.515 1.00 92.25 106 THR A O 1
ATOM 809 N N . SER A 1 107 ? -0.485 17.287 -10.110 1.00 91.38 107 SER A N 1
ATOM 810 C CA . SER A 1 107 ? -1.381 16.610 -11.056 1.00 91.38 107 SER A CA 1
ATOM 811 C C . SER A 1 107 ? -1.924 15.269 -10.539 1.00 91.38 107 SER A C 1
ATOM 813 O O . SER A 1 107 ? -2.561 14.514 -11.279 1.00 91.38 107 SER A O 1
ATOM 815 N N . LEU A 1 108 ? -1.713 14.958 -9.255 1.00 94.00 108 LEU A N 1
ATOM 816 C CA . LEU A 1 108 ? -2.135 13.698 -8.645 1.00 94.00 108 LEU A CA 1
ATOM 817 C C . LEU A 1 108 ? -3.656 13.655 -8.378 1.00 94.00 108 LEU A C 1
ATOM 819 O O . LEU A 1 108 ? -4.169 14.175 -7.380 1.00 94.00 108 LEU A O 1
ATOM 823 N N . ALA A 1 109 ? -4.395 12.969 -9.250 1.00 93.62 109 ALA A N 1
ATOM 824 C CA . ALA A 1 109 ? -5.831 12.741 -9.111 1.00 93.62 109 ALA A CA 1
ATOM 825 C C . ALA A 1 109 ? -6.123 11.577 -8.148 1.00 93.62 109 ALA A C 1
ATOM 827 O O . ALA A 1 109 ? -5.533 10.504 -8.255 1.00 93.62 109 ALA A O 1
ATOM 828 N N . ALA A 1 110 ? -7.063 11.754 -7.212 1.00 92.44 110 ALA A N 1
ATOM 829 C CA . ALA A 1 110 ? -7.378 10.728 -6.208 1.00 92.44 110 ALA A CA 1
ATOM 830 C C . ALA A 1 110 ? -7.998 9.457 -6.821 1.00 92.44 110 ALA A C 1
ATOM 832 O O . ALA A 1 110 ? -7.718 8.342 -6.386 1.00 92.44 110 ALA A O 1
ATOM 833 N N . ASP A 1 111 ? -8.831 9.619 -7.842 1.00 91.25 111 ASP A N 1
ATOM 834 C CA . ASP A 1 111 ? -9.486 8.547 -8.586 1.00 91.25 111 ASP A CA 1
ATOM 835 C C . ASP A 1 111 ? -8.660 8.056 -9.787 1.00 91.25 111 ASP A C 1
ATOM 837 O O . ASP A 1 111 ? -9.024 7.058 -10.410 1.00 91.25 111 ASP A O 1
ATOM 841 N N . GLY A 1 112 ? -7.526 8.693 -10.088 1.00 92.56 112 GLY A N 1
ATOM 842 C CA . GLY A 1 112 ? -6.612 8.261 -11.142 1.00 92.56 112 GLY A CA 1
ATOM 843 C C . GLY A 1 112 ? -5.996 6.888 -10.860 1.00 92.56 112 GLY A C 1
ATOM 844 O O . GLY A 1 112 ? -5.805 6.498 -9.706 1.00 92.56 112 GLY A O 1
ATOM 845 N N . TRP A 1 113 ? -5.673 6.148 -11.922 1.00 93.44 113 TRP A N 1
ATOM 846 C CA . TRP A 1 113 ? -4.941 4.885 -11.834 1.00 93.44 113 TRP A CA 1
ATOM 847 C C . TRP A 1 113 ? -3.446 5.118 -12.029 1.00 93.44 113 TRP A C 1
ATOM 849 O O . TRP A 1 113 ? -3.024 5.623 -13.069 1.00 93.44 113 TRP A O 1
ATOM 859 N N . TYR A 1 114 ? -2.642 4.667 -11.068 1.00 92.19 114 TYR A N 1
ATOM 860 C CA . TYR A 1 114 ? -1.184 4.783 -11.098 1.00 92.19 114 TYR A CA 1
ATOM 861 C C . TYR A 1 114 ? -0.533 3.404 -10.991 1.00 92.19 114 TYR A C 1
ATOM 863 O O . TYR A 1 114 ? -1.066 2.546 -10.286 1.00 92.19 114 TYR A O 1
ATOM 871 N N . PRO A 1 115 ? 0.613 3.151 -11.650 1.00 92.12 115 PRO A N 1
ATOM 872 C CA . PRO A 1 115 ? 1.303 1.875 -11.511 1.00 92.12 115 PRO A CA 1
ATOM 873 C C . PRO A 1 115 ? 1.692 1.609 -10.057 1.00 92.12 115 PRO A C 1
ATOM 875 O O . PRO A 1 115 ? 2.345 2.442 -9.432 1.00 92.12 115 PRO A O 1
ATOM 878 N N . LEU A 1 116 ? 1.375 0.423 -9.534 1.00 92.25 116 LEU A N 1
ATOM 879 C CA . LEU A 1 116 ? 1.647 0.047 -8.144 1.00 92.25 116 LEU A CA 1
ATOM 880 C C . LEU A 1 116 ? 3.120 0.249 -7.770 1.00 92.25 116 LEU A C 1
ATOM 882 O O . LEU A 1 116 ? 3.405 0.687 -6.661 1.00 92.25 116 LEU A O 1
ATOM 886 N N . ARG A 1 117 ? 4.051 -0.031 -8.693 1.00 90.44 117 ARG A N 1
ATOM 887 C CA . ARG A 1 117 ? 5.495 0.159 -8.466 1.00 90.44 117 ARG A CA 1
ATOM 888 C C . ARG A 1 117 ? 5.840 1.563 -7.959 1.00 90.44 117 ARG A C 1
ATOM 890 O O . ARG A 1 117 ? 6.771 1.705 -7.187 1.00 90.44 117 ARG A O 1
ATOM 897 N N . VAL A 1 118 ? 5.085 2.579 -8.380 1.00 91.69 118 VAL A N 1
ATOM 898 C CA . VAL A 1 118 ? 5.289 3.971 -7.970 1.00 91.69 118 VAL A CA 1
ATOM 899 C C . VAL A 1 118 ? 4.895 4.160 -6.508 1.00 91.69 118 VAL A C 1
ATOM 901 O O . VAL A 1 118 ? 5.604 4.816 -5.758 1.00 91.69 118 VAL A O 1
ATOM 904 N N . ALA A 1 119 ? 3.797 3.536 -6.077 1.00 94.94 119 ALA A N 1
ATOM 905 C CA . ALA A 1 119 ? 3.414 3.535 -4.671 1.00 94.94 119 ALA A CA 1
ATOM 906 C C . ALA A 1 119 ? 4.404 2.743 -3.808 1.00 94.94 119 ALA A C 1
ATOM 908 O O . ALA A 1 119 ? 4.696 3.180 -2.703 1.00 94.94 119 ALA A O 1
ATOM 909 N N . LEU A 1 120 ? 4.944 1.621 -4.299 1.00 94.38 120 LEU A N 1
ATOM 910 C CA . LEU A 1 120 ? 5.986 0.874 -3.582 1.00 94.38 120 LEU A CA 1
ATOM 911 C C . LEU A 1 120 ? 7.267 1.699 -3.432 1.00 94.38 120 LEU A C 1
ATOM 913 O O . LEU A 1 120 ? 7.763 1.836 -2.324 1.00 94.38 120 LEU A O 1
ATOM 917 N N . GLU A 1 121 ? 7.725 2.331 -4.512 1.00 94.69 121 GLU A N 1
ATOM 918 C CA . GLU A 1 121 ? 8.873 3.243 -4.490 1.00 94.69 121 GLU A CA 1
ATOM 919 C C . GLU A 1 121 ? 8.654 4.412 -3.514 1.00 94.69 121 GLU A C 1
ATOM 921 O O . GLU A 1 121 ? 9.558 4.779 -2.770 1.00 94.69 121 GLU A O 1
ATOM 926 N N . ALA A 1 122 ? 7.448 4.989 -3.476 1.00 97.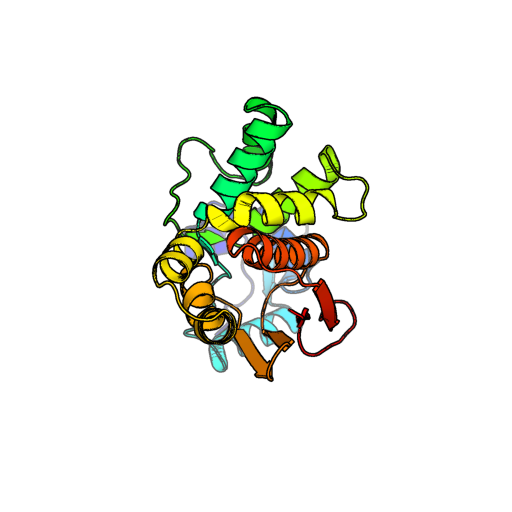19 122 ALA A N 1
ATOM 927 C CA . ALA A 1 122 ? 7.116 6.039 -2.516 1.00 97.19 122 ALA A CA 1
ATOM 928 C C . ALA A 1 122 ? 7.185 5.532 -1.064 1.00 97.19 122 ALA A C 1
ATOM 930 O O . ALA A 1 122 ? 7.751 6.214 -0.215 1.00 97.19 122 ALA A O 1
ATOM 931 N N . LEU A 1 123 ? 6.656 4.335 -0.780 1.00 97.88 123 LEU A N 1
ATOM 932 C CA . LEU A 1 123 ? 6.753 3.716 0.546 1.00 97.88 123 LEU A CA 1
ATOM 933 C C . LEU A 1 123 ? 8.212 3.461 0.945 1.00 97.88 123 LEU A C 1
ATOM 935 O O . LEU A 1 123 ? 8.604 3.813 2.054 1.00 97.88 123 LEU A O 1
ATOM 939 N N . ASP A 1 124 ? 9.022 2.911 0.041 1.00 95.44 124 ASP A N 1
ATOM 940 C CA . ASP A 1 124 ? 10.435 2.627 0.304 1.00 95.44 124 ASP A CA 1
ATOM 941 C C . ASP A 1 124 ? 11.226 3.922 0.553 1.00 95.44 124 ASP A C 1
ATOM 943 O O . ASP A 1 124 ? 12.073 3.971 1.442 1.00 95.44 124 ASP A O 1
ATOM 947 N N . ARG A 1 125 ? 10.910 5.012 -0.159 1.00 97.19 125 ARG A N 1
ATOM 948 C CA . ARG A 1 125 ? 11.505 6.339 0.084 1.00 97.19 125 ARG A CA 1
ATOM 949 C C . ARG A 1 125 ? 11.094 6.940 1.422 1.00 97.19 125 ARG A C 1
ATOM 951 O O . ARG A 1 125 ? 11.920 7.583 2.068 1.00 97.19 125 ARG A O 1
ATOM 958 N N . ILE A 1 126 ? 9.837 6.760 1.829 1.00 98.19 126 ILE A N 1
ATOM 959 C CA . ILE A 1 126 ? 9.357 7.215 3.140 1.00 98.19 126 ILE A CA 1
ATOM 960 C C . ILE A 1 126 ? 10.093 6.454 4.238 1.00 98.19 126 ILE A C 1
ATOM 962 O O . ILE A 1 126 ? 10.616 7.083 5.154 1.00 98.19 126 ILE A O 1
ATOM 966 N N . GLU A 1 127 ? 10.193 5.130 4.123 1.00 97.50 127 GLU A N 1
ATOM 967 C CA . GLU A 1 127 ? 10.919 4.317 5.098 1.00 97.50 127 GLU A CA 1
ATOM 968 C C . GLU A 1 127 ? 12.407 4.679 5.131 1.00 97.50 127 GLU A C 1
ATOM 970 O O . GLU A 1 127 ? 12.956 4.906 6.202 1.00 97.50 127 GLU A O 1
ATOM 975 N N . ALA A 1 128 ? 13.056 4.824 3.975 1.00 96.75 128 ALA A N 1
ATOM 976 C CA . ALA A 1 128 ? 14.473 5.171 3.911 1.00 96.75 128 ALA A CA 1
ATOM 977 C C . ALA A 1 128 ? 14.793 6.545 4.524 1.00 96.75 128 ALA A C 1
ATOM 979 O O . ALA A 1 128 ? 15.906 6.760 5.001 1.00 96.75 128 ALA A O 1
ATOM 980 N N . ARG A 1 129 ? 13.847 7.491 4.483 1.00 97.75 129 ARG A N 1
ATOM 981 C CA . ARG A 1 129 ? 14.057 8.861 4.969 1.00 97.75 129 ARG A CA 1
ATOM 982 C C . ARG A 1 129 ? 13.590 9.087 6.404 1.00 97.75 129 ARG A C 1
ATOM 984 O O . ARG A 1 129 ? 14.198 9.886 7.110 1.00 97.75 129 ARG A O 1
ATOM 991 N N . PHE A 1 130 ? 12.495 8.450 6.806 1.00 97.31 130 PHE A N 1
ATOM 992 C CA . PHE A 1 130 ? 11.795 8.728 8.066 1.00 97.31 130 PHE A CA 1
ATOM 993 C C . PHE A 1 130 ? 11.587 7.487 8.939 1.00 97.31 130 PHE A C 1
ATOM 995 O O . PHE A 1 130 ? 11.038 7.590 10.037 1.00 97.31 130 PHE A O 1
ATOM 1002 N N . GLY A 1 131 ? 11.937 6.310 8.431 1.00 96.31 131 GLY A N 1
ATOM 1003 C CA . GLY A 1 131 ? 11.872 5.046 9.146 1.00 96.31 131 GLY A CA 1
ATOM 1004 C C . GLY A 1 131 ? 13.215 4.637 9.739 1.00 96.31 131 GLY A C 1
ATOM 1005 O O . GLY A 1 131 ? 14.226 5.328 9.621 1.00 96.31 131 GLY A O 1
ATOM 1006 N N . ASP A 1 132 ? 13.191 3.486 10.397 1.00 95.81 132 ASP A N 1
ATOM 1007 C CA . ASP A 1 132 ? 14.331 2.842 11.054 1.00 95.81 132 ASP A CA 1
ATOM 1008 C C . ASP A 1 132 ? 14.592 1.424 10.508 1.00 95.81 132 ASP A C 1
ATOM 1010 O O . ASP A 1 132 ? 15.429 0.690 11.032 1.00 95.81 132 ASP A O 1
ATOM 1014 N N . GLY A 1 133 ? 13.881 1.029 9.446 1.00 94.00 133 GLY A N 1
ATOM 1015 C CA . GLY A 1 133 ? 13.949 -0.293 8.832 1.00 94.00 133 GLY A CA 1
ATOM 1016 C C . GLY A 1 133 ? 12.966 -1.304 9.424 1.00 94.00 133 GLY A C 1
ATOM 1017 O O . GLY A 1 133 ? 12.847 -2.410 8.893 1.00 94.00 133 GLY A O 1
ATOM 1018 N N . THR A 1 134 ? 12.234 -0.954 10.489 1.00 96.06 134 THR A N 1
ATOM 1019 C CA . THR A 1 134 ? 11.173 -1.808 11.049 1.00 96.06 134 THR A CA 1
ATOM 1020 C C . THR A 1 134 ? 9.855 -1.695 10.285 1.00 96.06 134 THR A C 1
ATOM 1022 O O . THR A 1 134 ? 8.965 -2.526 10.475 1.00 96.06 134 THR A O 1
ATOM 1025 N N . TYR A 1 135 ? 9.720 -0.689 9.411 1.00 97.75 135 TYR A N 1
ATOM 1026 C CA . TYR A 1 135 ? 8.484 -0.330 8.714 1.00 97.75 135 TYR A CA 1
ATOM 1027 C C . TYR A 1 135 ? 7.340 0.129 9.634 1.00 97.75 135 TYR A C 1
ATOM 1029 O O . TYR A 1 135 ? 6.203 0.280 9.172 1.00 97.75 135 TYR A O 1
ATOM 1037 N N . GLU A 1 136 ? 7.601 0.412 10.918 1.00 97.94 136 GLU A N 1
ATOM 1038 C CA . GLU A 1 136 ? 6.581 0.965 11.819 1.00 97.94 136 GLU A CA 1
ATOM 1039 C C . GLU A 1 136 ? 6.148 2.373 11.381 1.00 97.94 136 GLU A C 1
ATOM 1041 O O . GLU A 1 136 ? 4.976 2.717 11.522 1.00 97.94 136 GLU A O 1
ATOM 1046 N N . THR A 1 137 ? 7.033 3.167 10.763 1.00 98.19 137 THR A N 1
ATOM 1047 C CA . THR A 1 137 ? 6.656 4.456 10.153 1.00 98.19 137 THR A CA 1
ATOM 1048 C C . THR A 1 137 ? 5.578 4.262 9.084 1.00 98.19 137 THR A C 1
ATOM 1050 O O . THR A 1 137 ? 4.566 4.965 9.097 1.00 98.19 137 THR A O 1
ATOM 1053 N N . ILE A 1 138 ? 5.733 3.258 8.214 1.00 98.50 138 ILE A N 1
ATOM 1054 C CA . ILE A 1 138 ? 4.731 2.915 7.196 1.00 98.50 138 ILE A CA 1
ATOM 1055 C C . ILE A 1 138 ? 3.439 2.388 7.829 1.00 98.50 138 ILE A C 1
ATOM 1057 O O . ILE A 1 138 ? 2.346 2.812 7.445 1.00 98.50 138 ILE A O 1
ATOM 1061 N N . ARG A 1 139 ? 3.540 1.493 8.818 1.00 98.44 139 ARG A N 1
ATOM 1062 C CA . ARG A 1 139 ? 2.373 0.963 9.540 1.00 98.44 139 ARG A CA 1
ATOM 1063 C C . ARG A 1 139 ? 1.572 2.086 10.198 1.00 98.44 139 ARG A C 1
ATOM 1065 O O . ARG A 1 139 ? 0.358 2.151 10.020 1.00 98.44 139 ARG A O 1
ATOM 1072 N N . ARG A 1 140 ? 2.241 2.997 10.912 1.00 98.31 140 ARG A N 1
ATOM 1073 C CA . ARG A 1 140 ? 1.622 4.159 11.562 1.00 98.31 140 ARG A CA 1
ATOM 1074 C C . ARG A 1 140 ? 0.967 5.086 10.545 1.00 98.31 140 ARG A C 1
ATOM 1076 O O . ARG A 1 140 ? -0.192 5.438 10.734 1.00 98.31 140 ARG A O 1
ATOM 1083 N N . MET A 1 141 ? 1.663 5.407 9.453 1.00 98.31 141 MET A N 1
ATOM 1084 C CA . MET A 1 141 ? 1.109 6.227 8.375 1.00 98.31 141 MET A CA 1
ATOM 1085 C C . MET A 1 141 ? -0.225 5.674 7.882 1.00 98.31 141 MET A C 1
ATOM 1087 O O . MET A 1 141 ? -1.231 6.379 7.883 1.00 98.31 141 MET A O 1
ATOM 1091 N N . LEU A 1 142 ? -0.273 4.394 7.513 1.00 97.62 142 LEU A N 1
ATOM 1092 C CA . LEU A 1 142 ? -1.512 3.815 7.002 1.00 97.62 142 LEU A CA 1
ATOM 1093 C C . LEU A 1 142 ? -2.586 3.669 8.079 1.00 97.62 142 LEU A C 1
ATOM 1095 O O . LEU A 1 142 ? -3.766 3.803 7.763 1.00 97.62 142 LEU A O 1
ATOM 1099 N N . ARG A 1 143 ? -2.208 3.449 9.341 1.00 97.75 143 ARG A N 1
ATOM 1100 C CA . ARG A 1 143 ? -3.145 3.439 10.473 1.00 97.75 143 ARG A CA 1
ATOM 1101 C C . ARG A 1 143 ? -3.864 4.774 10.627 1.00 97.75 143 ARG A C 1
ATOM 1103 O O . ARG A 1 143 ? -5.081 4.787 10.806 1.00 97.75 143 ARG A O 1
ATOM 1110 N N . ASP A 1 144 ? -3.134 5.877 10.524 1.00 97.31 144 ASP A N 1
ATOM 1111 C CA . ASP A 1 144 ? -3.691 7.223 10.667 1.00 97.31 144 ASP A CA 1
ATOM 1112 C C . ASP A 1 144 ? -4.486 7.647 9.420 1.00 97.31 144 ASP A C 1
ATOM 1114 O O . ASP A 1 144 ? -5.560 8.234 9.537 1.00 97.31 144 ASP A O 1
ATOM 1118 N N . GLU A 1 145 ? -4.020 7.265 8.229 1.00 96.81 145 GLU A N 1
ATOM 1119 C CA . GLU A 1 145 ? -4.646 7.608 6.946 1.00 96.81 145 GLU A CA 1
ATOM 1120 C C . GLU A 1 145 ? -5.796 6.680 6.529 1.00 96.81 145 GLU A C 1
ATOM 1122 O O . GLU A 1 145 ? -6.495 6.940 5.545 1.00 96.81 145 GLU A O 1
ATOM 1127 N N . THR A 1 146 ? -6.031 5.580 7.249 1.00 93.25 146 THR A N 1
ATOM 1128 C CA . THR A 1 146 ? -7.101 4.619 6.926 1.00 93.25 146 THR A CA 1
ATOM 1129 C C . THR A 1 146 ? -8.450 5.300 6.673 1.00 93.25 146 THR A C 1
ATOM 1131 O O . THR A 1 146 ? -9.042 5.052 5.616 1.00 93.25 146 THR A O 1
ATOM 1134 N N . PRO A 1 147 ? -8.933 6.210 7.545 1.00 87.88 147 PRO A N 1
ATOM 1135 C CA . PRO A 1 147 ? -10.226 6.853 7.359 1.00 87.88 147 PRO A CA 1
ATOM 1136 C C . PRO A 1 147 ? -10.278 7.774 6.141 1.00 87.88 147 PRO A C 1
ATOM 1138 O O . PRO A 1 147 ? -11.376 8.161 5.761 1.00 87.88 147 PRO A O 1
ATOM 1141 N N . ASN A 1 148 ? -9.148 8.134 5.519 1.00 91.12 148 ASN A N 1
ATOM 1142 C CA . ASN A 1 148 ? -9.106 9.027 4.361 1.00 91.12 148 ASN A CA 1
ATOM 1143 C C . ASN A 1 148 ? -9.430 8.326 3.032 1.00 91.12 148 ASN A C 1
ATOM 1145 O O . ASN A 1 148 ? -9.832 8.995 2.077 1.00 91.12 148 ASN A O 1
ATOM 1149 N N . HIS A 1 149 ? -9.377 6.991 2.974 1.00 88.00 149 HIS A N 1
ATOM 1150 C CA . HIS A 1 149 ? -9.726 6.226 1.773 1.00 88.00 149 HIS A CA 1
ATOM 1151 C C . HIS A 1 149 ? -11.235 6.260 1.499 1.00 88.00 149 HIS A C 1
ATOM 1153 O O . HIS A 1 149 ? -12.051 5.903 2.350 1.00 88.00 149 HIS A O 1
ATOM 1159 N N . SER A 1 150 ? -11.627 6.647 0.282 1.00 85.81 150 SER A N 1
ATOM 1160 C CA . SER A 1 150 ? -13.043 6.789 -0.092 1.00 85.81 150 SER A CA 1
ATOM 1161 C C . SER A 1 150 ? -13.828 5.472 0.001 1.00 85.81 150 SER A C 1
ATOM 1163 O O . SER A 1 150 ? -14.978 5.462 0.451 1.00 85.81 150 SER A O 1
ATOM 1165 N N . SER A 1 151 ? -13.204 4.346 -0.361 1.00 86.69 151 SER A N 1
ATOM 1166 C CA . SER A 1 151 ? -13.788 3.010 -0.219 1.00 86.69 151 SER A CA 1
ATOM 1167 C C . SER A 1 151 ? -14.094 2.660 1.234 1.00 86.69 151 SER A C 1
ATOM 1169 O O . SER A 1 151 ? -15.173 2.129 1.505 1.00 86.69 151 SER A O 1
ATOM 1171 N N . ILE A 1 152 ? -13.199 3.022 2.156 1.00 87.38 152 ILE A N 1
ATOM 1172 C CA . ILE A 1 152 ? -13.352 2.803 3.595 1.00 87.38 152 ILE A CA 1
ATOM 1173 C C . ILE A 1 152 ? -14.400 3.756 4.170 1.00 87.38 152 ILE A C 1
ATOM 1175 O O . ILE A 1 152 ? -15.324 3.289 4.831 1.00 87.38 152 ILE A O 1
ATOM 1179 N N . LYS A 1 153 ? -14.357 5.059 3.845 1.00 88.12 153 LYS A N 1
ATOM 1180 C CA . LYS A 1 153 ? -15.399 6.028 4.252 1.00 88.12 153 LYS A CA 1
ATOM 1181 C C . LYS A 1 153 ? -16.797 5.539 3.884 1.00 88.12 153 LYS A C 1
ATOM 1183 O O . LYS A 1 153 ? -17.707 5.584 4.708 1.00 88.12 153 LYS A O 1
ATOM 1188 N N . ARG A 1 154 ? -16.966 5.026 2.661 1.00 87.31 154 ARG A N 1
ATOM 1189 C CA . ARG A 1 154 ? -18.252 4.495 2.190 1.00 87.31 154 ARG A CA 1
ATOM 1190 C C . ARG A 1 154 ? -18.707 3.272 2.984 1.00 87.31 154 ARG A C 1
ATOM 1192 O O . ARG A 1 154 ? -19.907 3.111 3.176 1.00 87.31 154 ARG A O 1
ATOM 1199 N N . LEU A 1 155 ? -17.789 2.402 3.401 1.00 86.00 155 LEU A N 1
ATOM 1200 C CA . LEU A 1 155 ? -18.120 1.259 4.252 1.00 86.00 155 LEU A CA 1
ATOM 1201 C C . LEU A 1 155 ? -18.515 1.720 5.659 1.00 86.00 155 LEU A C 1
ATOM 1203 O O . LEU A 1 155 ? -19.583 1.348 6.138 1.00 86.00 155 LEU A O 1
ATOM 1207 N N . LEU A 1 156 ? -17.716 2.596 6.273 1.00 86.25 156 LEU A N 1
ATOM 1208 C CA . LEU A 1 156 ? -17.968 3.130 7.614 1.00 86.25 156 LEU A CA 1
ATOM 1209 C C . LEU A 1 156 ? -19.304 3.881 7.715 1.00 86.25 156 LEU A C 1
ATOM 1211 O O . LEU A 1 156 ? -20.006 3.754 8.714 1.00 86.25 156 LEU A O 1
ATOM 1215 N N . ALA A 1 157 ? -19.703 4.598 6.661 1.00 87.56 157 ALA A N 1
ATOM 1216 C CA . ALA A 1 157 ? -20.975 5.320 6.613 1.00 87.56 157 ALA A CA 1
ATOM 1217 C C . ALA A 1 157 ? -22.221 4.415 6.689 1.00 87.56 157 ALA A C 1
ATOM 1219 O O . ALA A 1 157 ? -23.313 4.913 6.946 1.00 87.56 157 ALA A O 1
ATOM 1220 N N . ARG A 1 158 ? -22.090 3.098 6.466 1.00 83.75 158 ARG A N 1
ATOM 1221 C CA . ARG A 1 158 ? -23.226 2.160 6.480 1.00 83.75 158 ARG A CA 1
ATOM 1222 C C . ARG A 1 158 ? -23.651 1.715 7.880 1.00 83.75 158 ARG A C 1
ATOM 1224 O O . ARG A 1 158 ? -24.687 1.073 7.989 1.00 83.75 158 ARG A O 1
ATOM 1231 N N . VAL A 1 159 ? -22.871 2.028 8.922 1.00 82.12 159 VAL A N 1
ATOM 1232 C CA . VAL A 1 159 ? -23.177 1.675 10.326 1.00 82.12 159 VAL A CA 1
ATOM 1233 C C . VAL A 1 159 ? -23.490 0.173 10.492 1.00 82.12 159 VAL A C 1
ATOM 1235 O O . VAL A 1 159 ? -24.407 -0.227 11.203 1.00 82.12 159 VAL A O 1
ATOM 1238 N N . LEU A 1 160 ? -22.734 -0.677 9.791 1.00 87.38 160 LEU A N 1
ATOM 1239 C CA . LEU A 1 160 ? -22.881 -2.134 9.839 1.00 87.38 160 LEU A CA 1
ATOM 1240 C C . LEU A 1 160 ? -21.986 -2.747 10.932 1.00 87.38 160 LEU A C 1
ATOM 1242 O O . LEU A 1 160 ? -20.985 -2.130 11.314 1.00 87.38 160 LEU A O 1
ATOM 1246 N N . PRO A 1 161 ? -22.296 -3.967 11.414 1.00 90.38 161 PRO A N 1
ATOM 1247 C CA . PRO A 1 161 ? -21.385 -4.729 12.265 1.00 90.38 161 PRO A CA 1
ATOM 1248 C C . PRO A 1 161 ? -20.005 -4.906 11.615 1.00 90.38 161 PRO A C 1
ATOM 1250 O O . PRO A 1 161 ? -19.903 -5.023 10.393 1.00 90.38 161 PRO A O 1
ATOM 1253 N N . LEU A 1 162 ? -18.943 -4.957 12.429 1.00 91.69 162 LEU A N 1
ATOM 1254 C CA . LEU A 1 162 ? -17.564 -5.097 11.938 1.00 91.69 162 LEU A CA 1
ATOM 1255 C C . LEU A 1 162 ? -17.385 -6.354 11.074 1.00 91.69 162 LEU A C 1
ATOM 1257 O O . LEU A 1 162 ? -16.767 -6.260 10.020 1.00 91.69 162 LEU A O 1
ATOM 1261 N N . SER A 1 163 ? -17.989 -7.480 11.459 1.00 93.38 163 SER A N 1
ATOM 1262 C CA . SER A 1 163 ? -18.004 -8.715 10.665 1.00 93.38 163 SER A CA 1
ATOM 1263 C C . SER A 1 163 ? -18.478 -8.469 9.229 1.00 93.38 163 SER A C 1
ATOM 1265 O O . SER A 1 163 ? -17.761 -8.756 8.275 1.00 93.38 163 SER A O 1
ATOM 1267 N N . VAL A 1 164 ? -19.628 -7.811 9.073 1.00 92.06 164 VAL A N 1
ATOM 1268 C CA . VAL A 1 164 ? -20.199 -7.470 7.761 1.00 92.06 164 VAL A CA 1
ATOM 1269 C C . VAL A 1 164 ? -19.309 -6.480 7.001 1.00 92.06 164 VAL A C 1
ATOM 1271 O O . VAL A 1 164 ? -19.149 -6.585 5.787 1.00 92.06 164 VAL A O 1
ATOM 1274 N N . LEU A 1 165 ? -18.701 -5.503 7.683 1.00 92.56 165 LEU A N 1
ATOM 1275 C CA . LEU A 1 165 ? -17.762 -4.576 7.037 1.00 92.56 165 LEU A CA 1
ATOM 1276 C C . LEU A 1 165 ? -16.528 -5.302 6.486 1.00 92.56 165 LEU A C 1
ATOM 1278 O O . LEU A 1 165 ? -16.069 -4.962 5.394 1.00 92.56 165 LEU A O 1
ATOM 1282 N N . LEU A 1 166 ? -16.013 -6.292 7.218 1.00 94.50 166 LEU A N 1
ATOM 1283 C CA . LEU A 1 166 ? -14.872 -7.108 6.810 1.00 94.50 166 LEU A CA 1
ATOM 1284 C C . LEU A 1 166 ? -15.229 -8.013 5.626 1.00 94.50 166 LEU A C 1
ATOM 1286 O O . LEU A 1 166 ? -14.481 -8.034 4.650 1.00 94.50 166 LEU A O 1
ATOM 1290 N N . GLU A 1 167 ? -16.399 -8.656 5.636 1.00 94.69 167 GLU A N 1
ATOM 1291 C CA . GLU A 1 167 ? -16.911 -9.434 4.493 1.00 94.69 167 GLU A CA 1
ATOM 1292 C C . GLU A 1 167 ? -17.087 -8.584 3.225 1.00 94.69 167 GLU A C 1
ATOM 1294 O O . GLU A 1 167 ? -16.922 -9.066 2.105 1.00 94.69 167 GLU A O 1
ATOM 1299 N N . LEU A 1 168 ? -17.374 -7.286 3.373 1.00 93.31 168 LEU A N 1
ATOM 1300 C CA . LEU A 1 168 ? -17.433 -6.334 2.258 1.00 93.31 168 LEU A CA 1
ATOM 1301 C C . LEU A 1 168 ? -16.052 -5.810 1.821 1.00 93.31 168 LEU A C 1
ATOM 1303 O O . LEU A 1 168 ? -15.957 -5.117 0.801 1.00 93.31 168 LEU A O 1
ATOM 1307 N N . GLY A 1 169 ? -14.986 -6.143 2.550 1.00 92.50 169 GLY A N 1
ATOM 1308 C CA . GLY A 1 169 ? -13.604 -5.749 2.278 1.00 92.50 169 GLY A CA 1
ATOM 1309 C C . GLY A 1 169 ? -13.132 -6.039 0.847 1.00 92.50 169 GLY A C 1
ATOM 1310 O O . GLY A 1 169 ? -12.591 -5.126 0.216 1.00 92.50 169 GLY A O 1
ATOM 1311 N N . PRO A 1 170 ? -13.387 -7.226 0.261 1.00 93.81 170 PRO A N 1
ATOM 1312 C CA . PRO A 1 170 ? -13.018 -7.527 -1.126 1.00 93.81 170 PRO A CA 1
ATOM 1313 C C . PRO A 1 170 ? -13.608 -6.546 -2.154 1.00 93.81 170 PRO A C 1
ATOM 1315 O O . PRO A 1 170 ? -12.942 -6.174 -3.121 1.00 93.81 170 PRO A O 1
ATOM 1318 N N . ASN A 1 171 ? -14.822 -6.038 -1.914 1.00 90.44 171 ASN A N 1
ATOM 1319 C CA . ASN A 1 171 ? -15.454 -5.028 -2.773 1.00 90.44 171 ASN A CA 1
ATOM 1320 C C . ASN A 1 171 ? -14.847 -3.627 -2.609 1.00 90.44 171 ASN A C 1
ATOM 1322 O O . ASN A 1 171 ? -14.932 -2.798 -3.519 1.00 90.44 171 ASN A O 1
ATOM 1326 N N . ALA A 1 172 ? -14.290 -3.317 -1.437 1.00 91.06 172 ALA A N 1
ATOM 1327 C CA . ALA A 1 172 ? -13.499 -2.106 -1.252 1.00 91.06 172 ALA A CA 1
ATOM 1328 C C . ALA A 1 172 ? -12.141 -2.242 -1.951 1.00 91.06 172 ALA A C 1
ATOM 1330 O O . ALA A 1 172 ? -11.760 -1.344 -2.698 1.00 91.06 172 ALA A O 1
ATOM 1331 N N . TYR A 1 173 ? -11.477 -3.388 -1.792 1.00 92.38 173 TYR A N 1
ATOM 1332 C CA . TYR A 1 173 ? -10.194 -3.692 -2.423 1.00 92.38 173 TYR A CA 1
ATOM 1333 C C . TYR A 1 173 ? -10.237 -3.527 -3.945 1.00 92.38 173 TYR A C 1
ATOM 1335 O O . TYR A 1 173 ? -9.425 -2.796 -4.505 1.00 92.38 173 TYR A O 1
ATOM 1343 N N . SER A 1 174 ? -11.229 -4.122 -4.615 1.00 91.12 174 SER A N 1
ATOM 1344 C CA . SER A 1 174 ? -11.369 -4.083 -6.082 1.00 91.12 174 SER A CA 1
ATOM 1345 C C . SER A 1 174 ? -11.629 -2.688 -6.663 1.00 91.12 174 SER A C 1
ATOM 1347 O O . SER A 1 174 ? -11.571 -2.485 -7.876 1.00 91.12 174 SER A O 1
ATOM 1349 N N . ARG A 1 175 ? -11.925 -1.698 -5.815 1.00 90.88 175 ARG A N 1
ATOM 1350 C CA . ARG A 1 175 ? -12.048 -0.294 -6.227 1.00 90.88 175 ARG A CA 1
ATOM 1351 C C . ARG A 1 175 ? -10.738 0.467 -6.112 1.00 90.88 175 ARG A C 1
ATOM 1353 O O . ARG A 1 175 ? -10.550 1.420 -6.868 1.00 90.88 175 ARG A O 1
ATOM 1360 N N . GLU A 1 176 ? -9.873 0.046 -5.196 1.00 92.69 176 GLU A N 1
ATOM 1361 C CA . GLU A 1 176 ? -8.569 0.657 -4.936 1.00 92.69 176 GLU A CA 1
ATOM 1362 C C . GLU A 1 176 ? -7.444 0.022 -5.768 1.00 92.69 176 GLU A C 1
ATOM 1364 O O . GLU A 1 176 ? -6.460 0.690 -6.089 1.00 92.69 176 GLU A O 1
ATOM 1369 N N . PHE A 1 177 ? -7.607 -1.243 -6.166 1.00 93.00 177 PHE A N 1
ATOM 1370 C CA . PHE A 1 177 ? -6.627 -2.025 -6.919 1.00 93.00 177 PHE A CA 1
ATOM 1371 C C . PHE A 1 177 ? -7.291 -2.736 -8.100 1.00 93.00 177 PHE A C 1
ATOM 1373 O O . PHE A 1 177 ? -8.433 -3.181 -8.000 1.00 93.00 177 PHE A O 1
ATOM 1380 N N . ASN A 1 178 ? -6.572 -2.868 -9.217 1.00 89.44 178 ASN A N 1
ATOM 1381 C CA . ASN A 1 178 ? -7.028 -3.640 -10.384 1.00 89.44 178 ASN A CA 1
ATOM 1382 C C . ASN A 1 178 ? -6.379 -5.037 -10.475 1.00 89.44 178 ASN A C 1
ATOM 1384 O O . ASN A 1 178 ? -6.525 -5.728 -11.482 1.00 89.44 178 ASN A O 1
ATOM 1388 N N . HIS A 1 179 ? -5.627 -5.420 -9.446 1.00 88.88 179 HIS A N 1
ATOM 1389 C CA . HIS A 1 179 ? -4.833 -6.639 -9.369 1.00 88.88 179 HIS A CA 1
ATOM 1390 C C . HIS A 1 179 ? -4.919 -7.231 -7.969 1.00 88.88 179 HIS A C 1
ATOM 1392 O O . HIS A 1 179 ? -5.264 -6.531 -7.020 1.00 88.88 179 HIS A O 1
ATOM 1398 N N . GLY A 1 180 ? -4.489 -8.484 -7.836 1.00 89.56 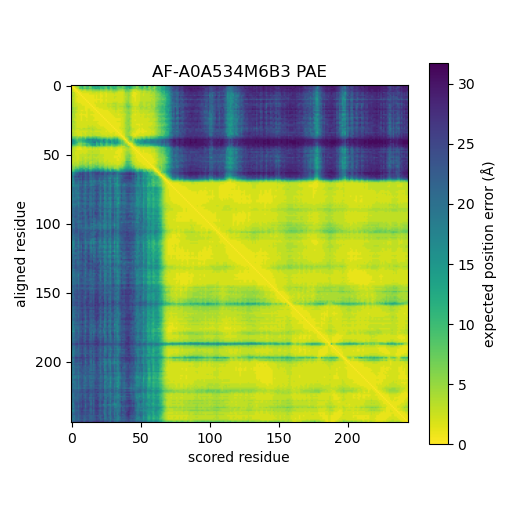180 GLY A N 1
ATOM 1399 C CA . GLY A 1 180 ? -4.575 -9.222 -6.585 1.00 89.56 180 GLY A CA 1
ATOM 1400 C C . GLY A 1 180 ? -6.006 -9.626 -6.248 1.00 89.56 180 GLY A C 1
ATOM 1401 O O . GLY A 1 180 ? -6.982 -9.147 -6.830 1.00 89.56 180 GLY A O 1
ATOM 1402 N N . ARG A 1 181 ? -6.121 -10.541 -5.294 1.00 90.31 181 ARG A N 1
ATOM 1403 C CA . ARG A 1 181 ? -7.399 -11.024 -4.779 1.00 90.31 181 ARG A CA 1
ATOM 1404 C C . ARG A 1 181 ? -7.364 -10.971 -3.262 1.00 90.31 181 ARG A C 1
ATOM 1406 O O . ARG A 1 181 ? -6.446 -11.508 -2.648 1.00 90.31 181 ARG A O 1
ATOM 1413 N N . LEU A 1 182 ? -8.363 -10.313 -2.683 1.00 94.94 182 LEU A N 1
ATOM 1414 C CA . LEU A 1 182 ? -8.581 -10.267 -1.245 1.00 94.94 182 LEU A CA 1
ATOM 1415 C C . LEU A 1 182 ? -9.689 -11.251 -0.886 1.00 94.94 182 LEU A C 1
ATOM 1417 O O . LEU A 1 182 ? -10.796 -11.142 -1.411 1.00 94.94 182 LEU A O 1
ATOM 1421 N N . GLU A 1 183 ? -9.399 -12.166 0.024 1.00 96.38 183 GLU A N 1
ATOM 1422 C CA . GLU A 1 183 ? -10.381 -13.065 0.622 1.00 96.38 183 GLU A CA 1
ATOM 1423 C C . GLU A 1 183 ? -10.472 -12.780 2.115 1.00 96.38 183 GLU A C 1
ATOM 1425 O O . GLU A 1 183 ? -9.470 -12.451 2.756 1.00 96.38 183 GLU A O 1
ATOM 1430 N N . VAL A 1 184 ? -11.684 -12.860 2.652 1.00 97.62 184 VAL A N 1
ATOM 1431 C CA . VAL A 1 184 ? -11.961 -12.608 4.063 1.00 97.62 184 VAL A CA 1
ATOM 1432 C C . VAL A 1 184 ? -12.834 -13.737 4.578 1.00 97.62 184 VAL A C 1
ATOM 1434 O O . VAL A 1 184 ? -13.926 -13.959 4.063 1.00 97.62 184 VAL A O 1
ATOM 1437 N N . GLU A 1 185 ? -12.344 -14.425 5.599 1.00 97.25 185 GLU A N 1
ATOM 1438 C CA . GLU A 1 185 ? -13.101 -15.386 6.395 1.0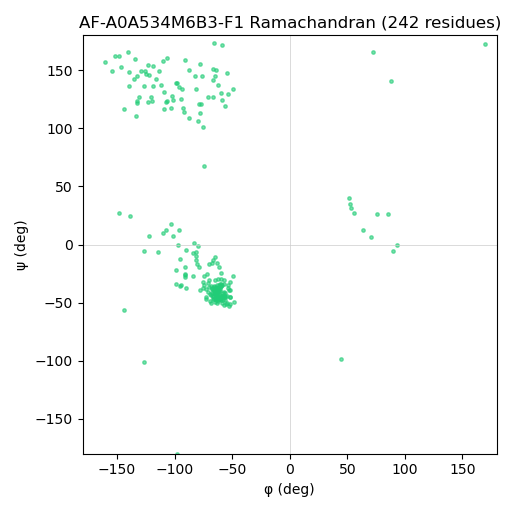0 97.25 185 GLU A CA 1
ATOM 1439 C C . GLU A 1 185 ? -13.383 -14.741 7.746 1.00 97.25 185 GLU A C 1
ATOM 1441 O O . GLU A 1 185 ? -12.453 -14.305 8.425 1.00 97.25 185 GLU A O 1
ATOM 1446 N N . VAL A 1 186 ? -14.655 -14.642 8.123 1.00 96.31 186 VAL A N 1
ATOM 1447 C CA . VAL A 1 186 ? -15.067 -14.103 9.419 1.00 96.31 186 VAL A CA 1
ATOM 1448 C C . VAL A 1 186 ? -15.605 -15.232 10.282 1.00 96.31 186 VAL A C 1
ATOM 1450 O O . VAL A 1 186 ? -16.454 -16.008 9.852 1.00 96.31 186 VAL A O 1
ATOM 1453 N N . GLU A 1 187 ? -15.123 -15.294 11.515 1.00 91.81 187 GLU A N 1
ATOM 1454 C CA . GLU A 1 187 ? -15.550 -16.232 12.540 1.00 91.81 187 GLU A CA 1
ATOM 1455 C C . GLU A 1 187 ? -15.765 -15.465 13.842 1.00 91.81 187 GLU A C 1
ATOM 1457 O O . GLU A 1 187 ? -14.802 -15.013 14.449 1.00 91.81 187 GLU A O 1
ATOM 1462 N N . ASP A 1 188 ? -17.014 -15.324 14.280 1.00 86.75 188 ASP A N 1
ATOM 1463 C CA . ASP A 1 188 ? -17.398 -14.677 15.544 1.00 86.75 188 ASP A CA 1
ATOM 1464 C C . ASP A 1 188 ? -16.652 -13.345 15.822 1.00 86.75 188 ASP A C 1
ATOM 1466 O O . ASP A 1 188 ? -16.990 -12.304 15.248 1.00 86.75 188 ASP A O 1
ATOM 1470 N N . HIS A 1 189 ? -15.604 -13.391 16.649 1.00 92.00 189 HIS A N 1
ATOM 1471 C CA . HIS A 1 189 ? -14.763 -12.270 17.089 1.00 92.00 189 HIS A CA 1
ATOM 1472 C C . HIS A 1 189 ? -13.395 -12.182 16.392 1.00 92.00 189 HIS A C 1
ATOM 1474 O O . HIS A 1 189 ? -12.466 -11.527 16.869 1.00 92.00 189 HIS A O 1
ATOM 1480 N N . ARG A 1 190 ? -13.256 -12.863 15.257 1.00 96.25 190 ARG A N 1
ATOM 1481 C CA . ARG A 1 190 ? -12.024 -12.984 14.487 1.00 96.25 190 ARG A CA 1
ATOM 1482 C C . ARG A 1 190 ? -12.309 -12.892 12.994 1.00 96.25 190 ARG A C 1
ATOM 1484 O O . ARG A 1 190 ? -13.335 -13.347 12.499 1.00 96.25 190 ARG A O 1
ATOM 1491 N N . ALA A 1 191 ? -11.359 -12.359 12.242 1.00 97.81 191 ALA A N 1
ATOM 1492 C CA . ALA A 1 191 ? -11.325 -12.493 10.797 1.00 97.81 191 ALA A CA 1
ATOM 1493 C C . ALA A 1 191 ? -9.924 -12.838 10.313 1.00 97.81 191 ALA A C 1
ATOM 1495 O O . ALA A 1 191 ? -8.930 -12.302 10.806 1.00 97.81 191 ALA A O 1
ATOM 1496 N N . LEU A 1 192 ? -9.859 -13.694 9.301 1.00 98.00 192 LEU A N 1
ATOM 1497 C CA . LEU A 1 192 ? -8.648 -13.991 8.564 1.00 98.00 192 LEU A CA 1
ATOM 1498 C C . LEU A 1 192 ? -8.754 -13.397 7.165 1.00 98.00 192 LEU A C 1
ATOM 1500 O O . LEU A 1 192 ? -9.599 -13.775 6.357 1.00 98.00 192 LEU A O 1
ATOM 1504 N N . VAL A 1 193 ? -7.869 -12.448 6.887 1.00 97.75 193 VAL A N 1
ATOM 1505 C CA . VAL A 1 193 ? -7.804 -11.734 5.622 1.00 97.75 193 VAL A CA 1
ATOM 1506 C C . VAL A 1 193 ? -6.588 -12.198 4.835 1.00 97.75 193 VAL A C 1
ATOM 1508 O O . VAL A 1 193 ? -5.459 -12.088 5.313 1.00 97.75 193 VAL A O 1
ATOM 1511 N N . ARG A 1 194 ? -6.789 -12.697 3.615 1.00 97.81 194 ARG A N 1
ATOM 1512 C CA . ARG A 1 194 ? -5.721 -13.237 2.765 1.00 97.81 194 ARG A CA 1
ATOM 1513 C C . ARG A 1 194 ? -5.629 -12.476 1.450 1.00 97.81 194 ARG A C 1
ATOM 1515 O O . ARG A 1 194 ? -6.614 -12.316 0.736 1.00 97.81 194 ARG A O 1
ATOM 1522 N N . ASN A 1 195 ? -4.426 -12.006 1.134 1.00 94.88 195 ASN A N 1
ATOM 1523 C CA . ASN A 1 195 ? -4.103 -11.379 -0.144 1.00 94.88 195 ASN A CA 1
ATOM 1524 C C . ASN A 1 195 ? -3.336 -12.366 -1.031 1.00 94.88 195 ASN A C 1
ATOM 1526 O O . ASN A 1 195 ? -2.213 -12.754 -0.696 1.00 94.88 195 ASN A O 1
ATOM 1530 N N . TYR A 1 196 ? -3.933 -12.718 -2.166 1.00 90.69 196 TYR A N 1
ATOM 1531 C CA . TYR A 1 196 ? -3.376 -13.582 -3.206 1.00 90.69 196 TYR A CA 1
ATOM 1532 C C . TYR A 1 196 ? -2.981 -12.775 -4.442 1.00 90.69 196 TYR A C 1
ATOM 1534 O O . TYR A 1 196 ? -3.489 -11.672 -4.663 1.00 90.69 196 TYR A O 1
ATOM 1542 N N . ASP A 1 197 ? -2.108 -13.357 -5.269 1.00 82.69 197 ASP A N 1
ATOM 1543 C CA . ASP A 1 197 ? -1.799 -12.883 -6.628 1.00 82.69 197 ASP A CA 1
ATOM 1544 C C . ASP A 1 197 ? -1.401 -11.395 -6.694 1.00 82.69 197 ASP A C 1
ATOM 1546 O O . ASP A 1 197 ? -1.682 -10.678 -7.657 1.00 82.69 197 ASP A O 1
ATOM 1550 N N . TRP A 1 198 ? -0.766 -10.904 -5.628 1.00 83.06 198 TRP A N 1
ATOM 1551 C CA . TRP A 1 198 ? -0.432 -9.498 -5.436 1.00 83.06 198 TRP A CA 1
ATOM 1552 C C . TRP A 1 198 ? 1.074 -9.299 -5.228 1.00 83.06 198 TRP A C 1
ATOM 1554 O O . TRP A 1 198 ? 1.783 -10.182 -4.751 1.00 83.06 198 TRP A O 1
ATOM 1564 N N . ILE A 1 199 ? 1.580 -8.111 -5.564 1.00 85.31 199 ILE A N 1
ATOM 1565 C CA . ILE A 1 199 ? 3.000 -7.779 -5.373 1.00 85.31 199 ILE A CA 1
ATOM 1566 C C . ILE A 1 199 ? 3.254 -7.412 -3.907 1.00 85.31 199 ILE A C 1
ATOM 1568 O O . ILE A 1 199 ? 2.870 -6.328 -3.469 1.00 85.31 199 ILE A O 1
ATOM 1572 N N . SER A 1 200 ? 3.890 -8.296 -3.144 1.00 86.75 200 SER A N 1
ATOM 1573 C CA . SER A 1 200 ? 4.228 -8.043 -1.739 1.00 86.75 200 SER A CA 1
ATOM 1574 C C . SER A 1 200 ? 5.583 -7.336 -1.587 1.00 86.75 200 SER A C 1
ATOM 1576 O O . SER A 1 200 ? 6.488 -7.530 -2.392 1.00 86.75 200 SER A O 1
ATOM 1578 N N . SER A 1 201 ? 5.729 -6.543 -0.527 1.00 91.69 201 SER A N 1
ATOM 1579 C CA . SER A 1 201 ? 7.005 -6.023 -0.012 1.00 91.69 201 SER A CA 1
ATOM 1580 C C . SER A 1 201 ? 6.891 -5.860 1.510 1.00 91.69 201 SER A C 1
ATOM 1582 O O . SER A 1 201 ? 5.762 -5.840 2.018 1.00 91.69 201 SER A O 1
ATOM 1584 N N . PRO A 1 202 ? 7.998 -5.747 2.267 1.00 94.12 202 PRO A N 1
ATOM 1585 C CA . PRO A 1 202 ? 7.925 -5.478 3.704 1.00 94.12 202 PRO A CA 1
ATOM 1586 C C . PRO A 1 202 ? 7.131 -4.201 4.023 1.00 94.12 202 PRO A C 1
ATOM 1588 O O . PRO A 1 202 ? 6.193 -4.249 4.822 1.00 94.12 202 PRO A O 1
ATOM 1591 N N . ALA A 1 203 ? 7.386 -3.107 3.294 1.00 95.19 203 ALA A N 1
ATOM 1592 C CA . ALA A 1 203 ? 6.638 -1.859 3.425 1.00 95.19 203 ALA A CA 1
ATOM 1593 C C . ALA A 1 203 ? 5.145 -2.039 3.110 1.00 95.19 203 ALA A C 1
ATOM 1595 O O . ALA A 1 203 ? 4.285 -1.582 3.863 1.00 95.19 203 ALA A O 1
ATOM 1596 N N . ARG A 1 204 ? 4.803 -2.773 2.039 1.00 94.31 204 ARG A N 1
ATOM 1597 C CA . ARG A 1 204 ? 3.400 -3.074 1.716 1.00 94.31 204 ARG A CA 1
ATOM 1598 C C . ARG A 1 204 ? 2.757 -3.936 2.802 1.00 94.31 204 ARG A C 1
ATOM 1600 O O . ARG A 1 204 ? 1.597 -3.727 3.138 1.00 94.31 204 ARG A O 1
ATOM 1607 N N . CYS A 1 205 ? 3.491 -4.881 3.386 1.00 96.38 205 CYS A N 1
ATOM 1608 C CA . CYS A 1 205 ? 2.970 -5.703 4.471 1.00 96.38 205 CYS A CA 1
ATOM 1609 C C . CYS A 1 205 ? 2.632 -4.870 5.711 1.00 96.38 205 CYS A C 1
ATOM 1611 O O . CYS A 1 205 ? 1.558 -5.067 6.282 1.00 96.38 205 CYS A O 1
ATOM 1613 N N . ALA A 1 206 ? 3.514 -3.940 6.081 1.00 97.81 206 ALA A N 1
ATOM 1614 C CA . ALA A 1 206 ? 3.308 -2.994 7.172 1.00 97.81 206 ALA A CA 1
ATOM 1615 C C . ALA A 1 206 ? 2.145 -2.031 6.890 1.00 97.81 206 ALA A C 1
ATOM 1617 O O . ALA A 1 206 ? 1.304 -1.809 7.759 1.00 97.81 206 ALA A O 1
ATOM 1618 N N . ALA A 1 207 ? 2.030 -1.537 5.654 1.00 96.94 207 ALA A N 1
ATOM 1619 C CA . ALA A 1 207 ? 0.920 -0.695 5.210 1.00 96.94 207 ALA A CA 1
ATOM 1620 C C . ALA A 1 207 ? -0.449 -1.371 5.429 1.00 96.94 207 ALA A C 1
ATOM 1622 O O . ALA A 1 207 ? -1.392 -0.739 5.908 1.00 96.94 207 ALA A O 1
ATOM 1623 N N . TRP A 1 208 ? -0.562 -2.669 5.135 1.00 96.19 208 TRP A N 1
ATOM 1624 C CA . TRP A 1 208 ? -1.804 -3.419 5.357 1.00 96.19 208 TRP A CA 1
ATOM 1625 C C . TRP A 1 208 ? -2.095 -3.705 6.829 1.00 96.19 208 TRP A C 1
ATOM 1627 O O . TRP A 1 208 ? -3.247 -3.565 7.233 1.00 96.19 208 TRP A O 1
ATOM 1637 N N . LEU A 1 209 ? -1.077 -4.006 7.646 1.00 97.81 209 LEU A N 1
ATOM 1638 C CA . LEU A 1 209 ? -1.246 -4.062 9.106 1.00 97.81 209 LEU A CA 1
ATOM 1639 C C . LEU A 1 209 ? -1.823 -2.746 9.631 1.00 97.81 209 LEU A C 1
ATOM 1641 O O . LEU A 1 209 ? -2.855 -2.750 10.297 1.00 97.81 209 LEU A O 1
ATOM 1645 N N . GLY A 1 210 ? -1.202 -1.628 9.248 1.00 97.88 210 GLY A N 1
ATOM 1646 C CA . GLY A 1 210 ? -1.663 -0.292 9.603 1.00 97.88 210 GLY A CA 1
ATOM 1647 C C . GLY A 1 210 ? -3.104 -0.046 9.173 1.00 97.88 210 GLY A C 1
ATOM 1648 O O . GLY A 1 210 ? -3.910 0.425 9.966 1.00 97.88 210 GLY A O 1
ATOM 1649 N N . THR A 1 211 ? -3.459 -0.445 7.951 1.00 96.69 211 THR A N 1
ATOM 1650 C CA . THR A 1 211 ? -4.813 -0.254 7.411 1.00 96.69 211 THR A CA 1
ATOM 1651 C C . THR A 1 211 ? -5.886 -0.949 8.258 1.00 96.69 211 THR A C 1
ATOM 1653 O O . THR A 1 211 ? -6.911 -0.352 8.587 1.00 96.69 211 THR A O 1
ATOM 1656 N N . TYR A 1 212 ? -5.665 -2.204 8.658 1.00 97.00 212 TYR A N 1
ATOM 1657 C CA . TYR A 1 212 ? -6.630 -2.923 9.498 1.00 97.00 212 TYR A CA 1
ATOM 1658 C C . TYR A 1 212 ? -6.694 -2.362 10.927 1.00 97.00 212 TYR A C 1
ATOM 1660 O O . TYR A 1 212 ? -7.777 -2.247 11.499 1.00 97.00 212 TYR A O 1
ATOM 1668 N N . GLU A 1 213 ? -5.563 -1.937 11.491 1.00 97.69 213 GLU A N 1
ATOM 1669 C CA . GLU A 1 213 ? -5.532 -1.267 12.798 1.00 97.69 213 GLU A CA 1
ATOM 1670 C C . GLU A 1 213 ? -6.278 0.068 12.770 1.00 97.69 213 GLU A C 1
ATOM 1672 O O . GLU A 1 213 ? -7.033 0.392 13.689 1.00 97.69 213 GLU A O 1
ATOM 1677 N N . GLY A 1 214 ? -6.090 0.840 11.699 1.00 96.00 214 GLY A N 1
ATOM 1678 C CA . GLY A 1 214 ? -6.782 2.102 11.478 1.00 96.00 214 GLY A CA 1
ATOM 1679 C C . GLY A 1 214 ? -8.289 1.903 11.345 1.00 96.00 214 GLY A C 1
ATOM 1680 O O . GLY A 1 214 ? -9.059 2.714 11.859 1.00 96.00 214 GLY A O 1
ATOM 1681 N N . LEU A 1 215 ? -8.723 0.792 10.741 1.00 94.44 215 LEU A N 1
ATOM 1682 C CA . LEU A 1 215 ? -10.136 0.432 10.636 1.00 94.44 215 LEU A CA 1
ATOM 1683 C C . LEU A 1 215 ? -10.751 0.166 12.018 1.00 94.44 215 LEU A C 1
ATOM 1685 O O . LEU A 1 215 ? -11.790 0.745 12.343 1.00 94.44 215 LEU A O 1
ATOM 1689 N N . LEU A 1 216 ? -10.098 -0.654 12.852 1.00 95.06 216 LEU A N 1
ATOM 1690 C CA . LEU A 1 216 ? -10.543 -0.905 14.230 1.00 95.06 216 LEU A CA 1
ATOM 1691 C C . LEU A 1 216 ? -10.616 0.398 15.035 1.00 95.06 216 LEU A C 1
ATOM 1693 O O . LEU A 1 216 ? -11.619 0.667 15.706 1.00 95.06 216 LEU A O 1
ATOM 1697 N N . ARG A 1 217 ? -9.592 1.253 14.904 1.00 94.75 217 ARG A N 1
ATOM 1698 C CA . ARG A 1 217 ? -9.529 2.564 15.562 1.00 94.75 217 ARG A CA 1
ATOM 1699 C C . ARG A 1 217 ? -10.676 3.477 15.133 1.00 94.75 217 ARG A C 1
ATOM 1701 O O . ARG A 1 217 ? -11.320 4.079 15.992 1.00 94.75 217 ARG A O 1
ATOM 1708 N N . ALA A 1 218 ? -10.963 3.553 13.834 1.00 91.88 218 ALA A N 1
ATOM 1709 C CA . ALA A 1 218 ? -12.051 4.363 13.286 1.00 91.88 218 ALA A CA 1
ATOM 1710 C C . ALA A 1 218 ? -13.426 3.917 13.807 1.00 91.88 218 ALA A C 1
ATOM 1712 O O . ALA A 1 218 ? -14.294 4.746 14.075 1.00 91.88 218 ALA A O 1
ATOM 1713 N N . LEU A 1 219 ? -13.602 2.611 14.013 1.00 91.44 219 LEU A N 1
ATOM 1714 C CA . LEU A 1 219 ? -14.815 2.017 14.577 1.00 91.44 219 LEU A CA 1
ATOM 1715 C C . LEU A 1 219 ? -14.858 2.041 16.112 1.00 91.44 219 LEU A C 1
ATOM 1717 O O . LEU A 1 219 ? -15.819 1.541 16.698 1.00 91.44 219 LEU A O 1
ATOM 1721 N N . LYS A 1 220 ? -13.836 2.607 16.772 1.00 92.44 220 LYS A N 1
ATOM 1722 C CA . LYS A 1 220 ? -13.665 2.600 18.236 1.00 92.44 220 LYS A CA 1
ATOM 1723 C C . LYS A 1 220 ? -13.748 1.186 18.830 1.00 92.44 220 LYS A C 1
ATOM 1725 O O . LYS A 1 220 ? -14.266 0.996 19.930 1.00 92.44 220 LYS A O 1
ATOM 1730 N N . ARG A 1 221 ? -13.251 0.186 18.096 1.00 92.75 221 ARG A N 1
ATOM 1731 C CA . ARG A 1 221 ? -13.191 -1.213 18.531 1.00 92.75 221 ARG A CA 1
ATOM 1732 C C . ARG A 1 221 ? -11.815 -1.518 19.105 1.00 92.75 221 ARG A C 1
ATOM 1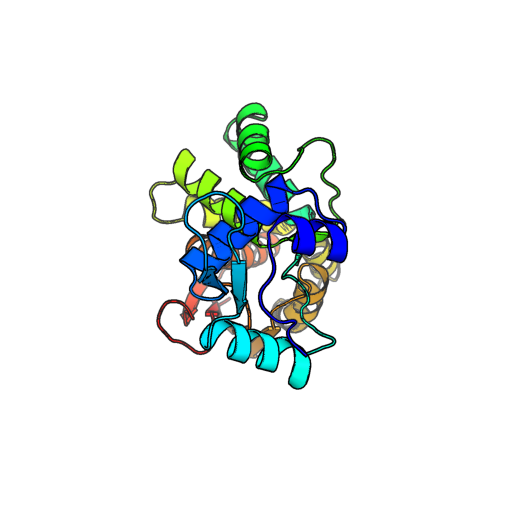734 O O . ARG A 1 221 ? -10.798 -1.114 18.545 1.00 92.75 221 ARG A O 1
ATOM 1741 N N . LYS A 1 222 ? -11.798 -2.212 20.243 1.00 94.06 222 LYS A N 1
ATOM 1742 C CA . LYS A 1 222 ? -10.576 -2.831 20.759 1.00 94.06 222 LYS A CA 1
ATOM 1743 C C . LYS A 1 222 ? -10.311 -4.082 19.930 1.00 94.06 222 LYS A C 1
ATOM 1745 O O . LYS A 1 222 ? -11.261 -4.718 19.500 1.00 94.06 222 LYS A O 1
ATOM 1750 N N . GLY A 1 223 ? -9.047 -4.384 19.688 1.00 94.88 223 GLY A N 1
ATOM 1751 C CA . GLY A 1 223 ? -8.673 -5.541 18.896 1.00 94.88 223 GLY A CA 1
ATOM 1752 C C . GLY A 1 223 ? -7.198 -5.546 18.536 1.00 94.88 223 GLY A C 1
ATOM 1753 O O . GLY A 1 223 ? -6.484 -4.570 18.787 1.00 94.88 223 GLY A O 1
ATOM 1754 N N . THR A 1 224 ? -6.753 -6.648 17.950 1.00 97.00 224 THR A N 1
ATOM 1755 C CA . THR A 1 224 ? -5.373 -6.854 17.508 1.00 97.00 224 THR A CA 1
ATOM 1756 C C . THR A 1 224 ? -5.330 -7.230 16.040 1.00 97.00 224 THR A C 1
ATOM 1758 O O . THR A 1 224 ? -6.228 -7.901 15.541 1.00 97.00 224 THR A O 1
ATOM 1761 N N . VAL A 1 225 ? -4.270 -6.805 15.351 1.00 98.00 225 VAL A N 1
ATOM 1762 C CA . VAL A 1 225 ? -3.991 -7.221 13.976 1.00 98.00 225 VAL A CA 1
ATOM 1763 C C . VAL A 1 225 ? -2.610 -7.851 13.927 1.00 98.00 225 VAL A C 1
ATOM 1765 O O . VAL A 1 225 ? -1.613 -7.204 14.256 1.00 98.00 225 VAL A O 1
ATOM 1768 N N . THR A 1 226 ? -2.550 -9.097 13.472 1.00 97.81 226 THR A N 1
ATOM 1769 C CA . THR A 1 226 ? -1.315 -9.880 13.400 1.00 97.81 226 THR A CA 1
ATOM 1770 C C . THR A 1 226 ? -1.124 -10.420 11.993 1.00 97.81 226 THR A C 1
ATOM 1772 O O . THR A 1 226 ? -2.056 -10.924 11.371 1.00 97.81 226 THR A O 1
ATOM 1775 N N . LYS A 1 227 ? 0.098 -10.342 11.465 1.00 97.38 227 LYS A N 1
ATOM 1776 C CA . LYS A 1 227 ? 0.437 -10.998 10.200 1.00 97.38 227 LYS A CA 1
ATOM 1777 C C . LYS A 1 227 ? 0.661 -12.487 10.467 1.00 97.38 227 LYS A C 1
ATOM 1779 O O . LYS A 1 227 ? 1.537 -12.831 11.250 1.00 97.38 227 LYS A O 1
ATOM 1784 N N . VAL A 1 228 ? -0.113 -13.345 9.811 1.00 97.56 228 VAL A N 1
ATOM 1785 C CA . VAL A 1 228 ? -0.093 -14.808 10.009 1.00 97.56 228 VAL A CA 1
ATOM 1786 C C . VAL A 1 228 ? 0.402 -15.581 8.784 1.00 97.56 228 VAL A C 1
ATOM 1788 O O . VAL A 1 228 ? 0.602 -16.784 8.867 1.00 97.56 228 VAL A O 1
ATOM 1791 N N . GLY A 1 229 ? 0.624 -14.896 7.656 1.00 96.38 229 GLY A N 1
ATOM 1792 C CA . GLY A 1 229 ? 1.242 -15.476 6.459 1.00 96.38 229 GLY A CA 1
ATOM 1793 C C . GLY A 1 229 ? 1.940 -14.424 5.594 1.00 96.38 229 GLY A C 1
ATOM 1794 O O . GLY A 1 229 ? 1.545 -13.247 5.565 1.00 96.38 229 GLY A O 1
ATOM 1795 N N . CYS A 1 230 ? 2.998 -14.820 4.892 1.00 95.50 230 CYS A N 1
ATOM 1796 C CA . CYS A 1 230 ? 3.813 -13.951 4.055 1.00 95.50 230 CYS A CA 1
ATOM 1797 C C . CYS A 1 230 ? 4.318 -14.640 2.781 1.00 95.50 230 CYS A C 1
ATOM 1799 O O . CYS A 1 230 ? 5.194 -15.500 2.830 1.00 95.50 230 CYS A O 1
ATOM 1801 N N . MET A 1 231 ? 3.897 -14.136 1.618 1.00 91.94 231 MET A N 1
ATOM 1802 C CA . MET A 1 231 ? 4.422 -14.604 0.325 1.00 91.94 231 MET A CA 1
ATOM 1803 C C . MET A 1 231 ? 5.933 -14.410 0.167 1.00 91.94 231 MET A C 1
ATOM 1805 O O . MET A 1 231 ? 6.570 -15.141 -0.582 1.00 91.94 231 MET A O 1
ATOM 1809 N N . LEU A 1 232 ? 6.530 -13.451 0.886 1.00 90.00 232 LEU A N 1
ATOM 1810 C CA . LEU A 1 232 ? 7.984 -13.253 0.873 1.00 90.00 232 LEU A CA 1
ATOM 1811 C C . LEU A 1 232 ? 8.740 -14.390 1.577 1.00 90.00 232 LEU A C 1
ATOM 1813 O O . LEU A 1 232 ? 9.940 -14.528 1.377 1.00 90.00 232 LEU A O 1
ATOM 1817 N N . HIS A 1 233 ? 8.049 -15.194 2.388 1.00 92.88 233 HIS A N 1
ATOM 1818 C CA . HIS A 1 233 ? 8.598 -16.362 3.079 1.00 92.88 233 HIS A CA 1
ATOM 1819 C C . HIS A 1 233 ? 8.097 -17.686 2.476 1.00 92.88 233 HIS A C 1
ATOM 1821 O O . HIS A 1 233 ? 8.293 -18.738 3.073 1.00 92.88 233 HIS A O 1
ATOM 1827 N N . GLY A 1 234 ? 7.472 -17.645 1.292 1.00 89.94 234 GLY A N 1
ATOM 1828 C CA . GLY A 1 234 ? 7.012 -18.835 0.571 1.00 89.94 234 GLY A CA 1
ATOM 1829 C C . GLY A 1 234 ? 5.560 -19.242 0.827 1.00 89.94 234 GLY A C 1
ATOM 1830 O O . GLY A 1 234 ? 5.100 -20.202 0.213 1.00 89.94 234 GLY A O 1
ATOM 1831 N N . ASP A 1 235 ? 4.813 -18.518 1.667 1.00 92.94 235 ASP A N 1
ATOM 1832 C CA . ASP A 1 235 ? 3.385 -18.795 1.852 1.00 92.94 235 ASP A CA 1
ATOM 1833 C C . ASP A 1 235 ? 2.585 -18.484 0.573 1.00 92.94 235 ASP A C 1
ATOM 1835 O O . ASP A 1 235 ? 2.917 -17.550 -0.163 1.00 92.94 235 ASP A O 1
ATOM 1839 N N . PRO A 1 236 ? 1.463 -19.180 0.319 1.00 90.69 236 PRO A N 1
ATOM 1840 C CA . PRO A 1 236 ? 0.644 -18.941 -0.872 1.00 90.69 236 PRO A CA 1
ATOM 1841 C C . PRO A 1 236 ? -0.049 -17.567 -0.877 1.00 90.69 236 PRO A C 1
ATOM 1843 O O . PRO A 1 236 ? -0.546 -17.125 -1.912 1.00 90.69 236 PRO A O 1
ATOM 1846 N N . SER A 1 237 ? -0.120 -16.892 0.274 1.00 93.81 237 SER A N 1
ATOM 1847 C CA . SER A 1 237 ? -0.761 -15.585 0.423 1.00 93.81 237 SER A CA 1
ATOM 1848 C C . SER A 1 237 ? -0.147 -14.769 1.558 1.00 93.81 237 SER A C 1
ATOM 1850 O O . SER A 1 237 ? 0.525 -15.293 2.447 1.00 93.81 237 SER A O 1
ATOM 1852 N N . CYS A 1 238 ? -0.392 -13.458 1.546 1.00 97.00 238 CYS A N 1
ATOM 1853 C CA . CYS A 1 238 ? -0.167 -12.627 2.724 1.00 97.00 238 CYS A CA 1
ATOM 1854 C C . CYS A 1 238 ? -1.428 -12.640 3.593 1.00 97.00 238 CYS A C 1
ATOM 1856 O O . CYS A 1 238 ? -2.436 -12.041 3.216 1.00 97.00 238 CYS A O 1
ATOM 1858 N N . GLY A 1 239 ? -1.347 -13.311 4.742 1.00 97.31 239 GLY A N 1
ATOM 1859 C CA . GLY A 1 239 ? -2.438 -13.458 5.702 1.00 97.31 239 GLY A CA 1
ATOM 1860 C C . GLY A 1 239 ? -2.339 -12.474 6.867 1.00 97.31 239 GLY A C 1
ATOM 1861 O O . GLY A 1 239 ? -1.251 -12.256 7.409 1.00 97.31 239 GLY A O 1
ATOM 1862 N N . TYR A 1 240 ? -3.478 -11.921 7.273 1.00 98.12 240 TYR A N 1
ATOM 1863 C CA . TYR A 1 240 ? -3.635 -11.021 8.412 1.00 98.12 240 TYR A CA 1
ATOM 1864 C C . TYR A 1 240 ? -4.827 -11.472 9.250 1.00 98.12 240 TYR A C 1
ATOM 1866 O O . TYR A 1 240 ? -5.937 -11.575 8.736 1.00 98.12 240 TYR A O 1
ATOM 1874 N N . GLN A 1 241 ? -4.593 -11.736 10.529 1.00 98.12 241 GLN A N 1
ATOM 1875 C CA . GLN A 1 241 ? -5.639 -12.023 11.497 1.00 98.12 241 GLN A CA 1
ATOM 1876 C C . GLN A 1 241 ? -6.035 -10.732 12.207 1.00 98.12 241 GLN A C 1
ATOM 1878 O O . GLN A 1 241 ? -5.163 -9.964 12.616 1.00 98.12 241 GLN A O 1
ATOM 1883 N N . ILE A 1 242 ? -7.337 -10.505 12.331 1.00 98.00 242 ILE A N 1
ATOM 1884 C CA . ILE A 1 242 ? -7.945 -9.399 13.065 1.00 98.00 242 ILE A CA 1
ATOM 1885 C C . ILE A 1 242 ? -8.807 -10.022 14.161 1.00 98.00 242 ILE A C 1
ATOM 1887 O O . ILE A 1 242 ? -9.702 -10.791 13.835 1.00 98.00 242 ILE A O 1
ATOM 1891 N N . ASP A 1 243 ? -8.570 -9.681 15.422 1.00 97.19 243 ASP A N 1
ATOM 1892 C CA . ASP A 1 243 ? -9.364 -10.143 16.572 1.00 97.19 243 ASP A CA 1
ATOM 1893 C C . ASP A 1 243 ? -10.000 -8.925 17.266 1.00 97.19 243 ASP A C 1
ATOM 1895 O O . ASP A 1 243 ? -9.304 -7.916 17.415 1.00 97.19 243 ASP A O 1
ATOM 1899 N N . TRP A 1 244 ? -11.283 -8.973 17.666 1.00 94.62 244 TRP A N 1
ATOM 1900 C CA . TRP A 1 244 ? -12.006 -7.836 18.284 1.00 94.62 244 TRP A CA 1
ATOM 1901 C C . TRP A 1 244 ? -13.048 -8.197 19.350 1.00 94.62 244 TRP A C 1
ATOM 1903 O O . TRP A 1 244 ? -13.760 -9.213 19.205 1.00 94.62 244 TRP A O 1
#

Foldseek 3Di:
DFDFWDDLVRVCVVVVHDSVVSVVVLVVCVVVQQKDFPDDDPPPTIIGGGPVVVVVVCCCCVVPVPDPPQKKFFLLLLVLLLVLCCVVPNNVVSQVLLVQLVHGPVPRDRQDIDGVSSVVSSLVSCCVPPNDPQLLSLLQSLLQSLCSQPLLVVLVVVVDPPQVSQCCVQVSVVSGIVFWGWDWDDDDQKIKIWTARDDDDSNVLSSVLSNVNSSCVVVVHDWHKDFPDDVVVVGRTGMIMIGD

Mean predicted aligned error: 10.89 Å

Nearest PDB structures (foldseek):
  4u9b-assembly1_A  TM=7.572E-01  e=3.631E-07  Shewanella oneidensis MR-1
  4u99-assembly2_B  TM=7.568E-01  e=1.535E-06  Shewanella oneidensis MR-1
  7ls2-assembly1_R3  TM=8.274E-01  e=1.472E-01  Mus musculus
  4ooi-assembly1_A  TM=7.430E-01  e=8.076E-02  Vibrio cholerae O1 biovar El Tor str. N16961
  4rgu-assembly1_A-2  TM=4.252E-01  e=1.660E-01  Acinetobacter baylyi ADP1

Sequence (244 aa):
MIPGPKTPMQVAKQTGLHLPHVSRTLGQLLRTDLVERVAGQRRGRLYAASTLGQAVFGGLAEERGDRVVAPMIRGAHLRNYHHWVSTQFTSTAADEILIGAGLDPTSLAADGWYPLRVALEALDRIEARFGDGTYETIRRMLRDETPNHSSIKRLLARVLPLSVLLELGPNAYSREFNHGRLEVEVEDHRALVRNYDWISSPARCAAWLGTYEGLLRALKRKGTVTKVGCMLHGDPSCGYQIDW

pLDDT: mean 89.84, std 10.33, range [44.44, 98.5]